Protein AF-A0A8T7CDL2-F1 (afdb_monomer_lite)

Secondary structure (DSSP, 8-state):
-HHHHHHHHHHHHHHTTTTS------------PPPPPS----TTTHHHHHHHHHHHHHHT--HHHHHHHHT----TTTTTT-TTS--S-SGGGGGGG---SS---SS-EEEEEE-SEEEEEEEEE-SSSSSS--TT-EEEEEEEEEEETTTTEEEEEEEEEEEEEEEEETTTTEEEEEEEEEEEEEEEEEE-TT--EEEEEEEEEEEEEESSSSEEEEEEEEEEEEEEETTEEEEEEEEEEEEEEETTTTEEEEEEEEEEEETTTSSEEEEEEEEEEEEESSS--SEEEEEEE-SS-EEEEEE-SSSEEEEEEESSSSS--SEEEEEESGGGT--

pLDDT: mean 73.2, std 21.91, range [24.75, 97.94]

Sequence (335 aa):
MSNILIKLMLALAVVTLSACGSDGNDFTVAPTPQPPAQGAITTDNAQDLTQDVLEGVTSLFDATEMINVIGLPLPGAFAAASDFAVAGDTPFARLYGFKPAVPRVGGPIVDTGDCDAGTYTSTWMDMDLNFQITTGDTFDLVFDGCFWSDPGITLVGDAAITGIEITGDVLGEIPPWTLAFTIDCEALSGTDVDQFEATMSGGFSLAAETQNGLIIELSLTGDSVSWIRSGDTDTLIDFVVDEIFDFNTMTATLDAVGSLDSTVAGETVTFETMESFVIIGEGEPSAGQLLITAADSSVLVSVIDNISLELSVDTDNDGVRESTFNITWEDLDLD

Structure (mmCIF, N/CA/C/O backbone):
data_AF-A0A8T7CDL2-F1
#
_entry.id   AF-A0A8T7CDL2-F1
#
loop_
_atom_site.group_PDB
_atom_site.id
_atom_site.type_symbol
_atom_site.label_atom_id
_atom_site.label_alt_id
_atom_site.label_comp_id
_atom_site.label_asym_id
_atom_site.label_entity_id
_atom_site.label_seq_id
_atom_site.pdbx_PDB_ins_code
_atom_site.Cartn_x
_atom_site.Cartn_y
_atom_site.Cartn_z
_atom_site.occupancy
_atom_site.B_iso_or_equiv
_atom_site.auth_seq_id
_atom_site.auth_comp_id
_atom_site.auth_asym_id
_atom_site.auth_atom_id
_atom_site.pdbx_PDB_model_num
ATOM 1 N N . MET A 1 1 ? 11.027 4.868 -22.342 1.00 36.97 1 MET A N 1
ATOM 2 C CA . MET A 1 1 ? 11.032 3.520 -21.735 1.00 36.97 1 MET A CA 1
ATOM 3 C C . MET A 1 1 ? 11.472 3.535 -20.271 1.00 36.97 1 MET A C 1
ATOM 5 O O . MET A 1 1 ? 10.751 2.962 -19.485 1.00 36.97 1 MET A O 1
ATOM 9 N N . SER A 1 2 ? 12.500 4.284 -19.843 1.00 37.09 2 SER A N 1
ATOM 10 C CA . SER A 1 2 ? 12.830 4.426 -18.399 1.00 37.09 2 SER A CA 1
ATOM 11 C C . SER A 1 2 ? 11.987 5.430 -17.596 1.00 37.09 2 SER A C 1
ATOM 13 O O . SER A 1 2 ? 12.136 5.529 -16.385 1.00 37.09 2 SER A O 1
ATOM 15 N N . ASN A 1 3 ? 11.111 6.195 -18.253 1.00 34.75 3 ASN A N 1
ATOM 16 C CA . ASN A 1 3 ? 10.263 7.175 -17.570 1.00 34.75 3 ASN A CA 1
ATOM 17 C C . ASN A 1 3 ? 9.196 6.476 -16.700 1.00 34.75 3 ASN A C 1
ATOM 19 O O . ASN A 1 3 ? 8.828 7.000 -15.668 1.00 34.75 3 ASN A O 1
ATOM 23 N N . ILE A 1 4 ? 8.765 5.265 -17.072 1.00 37.97 4 ILE A N 1
ATOM 24 C CA . ILE A 1 4 ? 7.783 4.483 -16.304 1.00 37.97 4 ILE A CA 1
ATOM 25 C C . ILE A 1 4 ? 8.422 3.868 -15.066 1.00 37.97 4 ILE A C 1
ATOM 27 O O . ILE A 1 4 ? 7.814 3.909 -14.017 1.00 37.97 4 ILE A O 1
ATOM 31 N N . LEU A 1 5 ? 9.664 3.383 -15.148 1.00 39.41 5 LEU A N 1
ATOM 32 C CA . LEU A 1 5 ? 10.348 2.826 -13.980 1.00 39.41 5 LEU A CA 1
ATOM 33 C C . LEU A 1 5 ? 10.663 3.903 -12.934 1.00 39.41 5 LEU A C 1
ATOM 35 O O . LEU A 1 5 ? 10.485 3.687 -11.749 1.00 39.41 5 LEU A O 1
ATOM 39 N N . ILE A 1 6 ? 11.089 5.088 -13.379 1.00 39.69 6 ILE A N 1
ATOM 40 C CA . ILE A 1 6 ? 11.334 6.226 -12.483 1.00 39.69 6 ILE A CA 1
ATOM 41 C C . ILE A 1 6 ? 10.014 6.753 -11.912 1.00 39.69 6 ILE A C 1
ATOM 43 O O . ILE A 1 6 ? 9.977 7.075 -10.738 1.00 39.69 6 ILE A O 1
ATOM 47 N N . LYS A 1 7 ? 8.923 6.782 -12.691 1.00 42.72 7 LYS A N 1
ATOM 48 C CA . LYS A 1 7 ? 7.577 7.095 -12.180 1.00 42.72 7 LYS A CA 1
ATOM 49 C C . LYS A 1 7 ? 7.067 6.049 -11.195 1.00 42.72 7 LYS A C 1
ATOM 51 O O . LYS A 1 7 ? 6.535 6.430 -10.171 1.00 42.72 7 LYS A O 1
ATOM 56 N N . LEU A 1 8 ? 7.291 4.767 -11.471 1.00 43.59 8 LEU A N 1
ATOM 57 C CA . LEU A 1 8 ? 6.978 3.650 -10.581 1.00 43.59 8 LEU A CA 1
ATOM 58 C C . LEU A 1 8 ? 7.730 3.761 -9.268 1.00 43.59 8 LEU A C 1
ATOM 60 O O . LEU A 1 8 ? 7.165 3.456 -8.235 1.00 43.59 8 LEU A O 1
ATOM 64 N N . MET A 1 9 ? 8.957 4.272 -9.299 1.00 47.50 9 MET A N 1
ATOM 65 C CA . MET A 1 9 ? 9.777 4.456 -8.107 1.00 47.50 9 MET A CA 1
ATOM 66 C C . MET A 1 9 ? 9.531 5.769 -7.381 1.00 47.50 9 MET A C 1
ATOM 68 O O . MET A 1 9 ? 9.623 5.785 -6.166 1.00 47.50 9 MET A O 1
ATOM 72 N N . LEU A 1 10 ? 9.218 6.855 -8.090 1.00 45.50 10 LEU A N 1
ATOM 73 C CA . LEU A 1 10 ? 8.745 8.087 -7.463 1.00 45.50 10 LEU A CA 1
ATOM 74 C C . LEU A 1 10 ? 7.387 7.862 -6.829 1.00 45.50 10 LEU A C 1
ATOM 76 O O . LEU A 1 10 ? 7.171 8.364 -5.746 1.00 45.50 10 LEU A O 1
ATOM 80 N N . ALA A 1 11 ? 6.515 7.073 -7.440 1.00 46.53 11 ALA A N 1
ATOM 81 C CA . ALA A 1 11 ? 5.276 6.699 -6.800 1.00 46.53 11 ALA A CA 1
ATOM 82 C C . ALA A 1 11 ? 5.445 5.622 -5.754 1.00 46.53 11 ALA A C 1
ATOM 84 O O . ALA A 1 11 ? 4.709 5.662 -4.803 1.00 46.53 11 ALA A O 1
ATOM 85 N N . LEU A 1 12 ? 6.411 4.710 -5.852 1.00 47.25 12 LEU A N 1
ATOM 86 C CA . LEU A 1 12 ? 6.742 3.843 -4.723 1.00 47.25 12 LEU A CA 1
ATOM 87 C C . LEU A 1 12 ? 7.278 4.676 -3.551 1.00 47.25 12 LEU A C 1
ATOM 89 O O . LEU A 1 12 ? 6.914 4.433 -2.415 1.00 47.25 12 LEU A O 1
ATOM 93 N N . ALA A 1 13 ? 8.109 5.681 -3.838 1.00 44.72 13 ALA A N 1
ATOM 94 C CA . ALA A 1 13 ? 8.631 6.627 -2.862 1.00 44.72 13 ALA A CA 1
ATOM 95 C C . ALA A 1 13 ? 7.535 7.521 -2.274 1.00 44.72 13 ALA A C 1
ATOM 97 O O . ALA A 1 13 ? 7.539 7.766 -1.075 1.00 44.72 13 ALA A O 1
ATOM 98 N N . VAL A 1 14 ? 6.601 7.989 -3.104 1.00 45.12 14 VAL A N 1
ATOM 99 C CA . VAL A 1 14 ? 5.421 8.742 -2.677 1.00 45.12 14 VAL A CA 1
ATOM 100 C C . VAL A 1 14 ? 4.499 7.822 -1.906 1.00 45.12 14 VAL A C 1
ATOM 102 O O . VAL A 1 14 ? 4.229 8.161 -0.792 1.00 45.12 14 VAL A O 1
ATOM 105 N N . VAL A 1 15 ? 4.161 6.618 -2.351 1.00 43.00 15 VAL A N 1
ATOM 106 C CA . VAL A 1 15 ? 3.429 5.602 -1.570 1.00 43.00 15 VAL A CA 1
ATOM 107 C C . VAL A 1 15 ? 4.115 5.354 -0.216 1.00 43.00 15 VAL A C 1
ATOM 109 O O . VAL A 1 15 ? 3.447 5.307 0.800 1.00 43.00 15 VAL A O 1
ATOM 112 N N . THR A 1 16 ? 5.453 5.327 -0.129 1.00 42.75 16 THR A N 1
ATOM 113 C CA . THR A 1 16 ? 6.148 5.254 1.176 1.00 42.75 16 THR A CA 1
ATOM 114 C C . THR A 1 16 ? 6.147 6.554 2.001 1.00 42.75 16 THR A C 1
ATOM 116 O O . THR A 1 16 ? 6.515 6.504 3.170 1.00 42.75 16 THR A O 1
ATOM 119 N N . LEU A 1 17 ? 5.796 7.712 1.426 1.00 41.94 17 LEU A N 1
ATOM 120 C CA . LEU A 1 17 ? 5.881 9.055 2.041 1.00 41.94 17 LEU A CA 1
ATOM 121 C C . LEU A 1 17 ? 4.531 9.799 2.178 1.00 41.94 17 LEU A C 1
ATOM 123 O O . LEU A 1 17 ? 4.401 10.607 3.082 1.00 41.94 17 LEU A O 1
ATOM 127 N N . SER A 1 18 ? 3.542 9.519 1.330 1.00 37.50 18 SER A N 1
ATOM 128 C CA . SER A 1 18 ? 2.107 9.831 1.423 1.00 37.50 18 SER A CA 1
ATOM 129 C C . SER A 1 18 ? 1.370 8.808 2.285 1.00 37.50 18 SER A C 1
ATOM 131 O O . SER A 1 18 ? 0.177 8.903 2.498 1.00 37.50 18 SER A O 1
ATOM 133 N N . ALA A 1 19 ? 2.091 7.793 2.753 1.00 34.69 19 ALA A N 1
ATOM 134 C CA . ALA A 1 19 ? 1.779 7.051 3.961 1.00 34.69 19 ALA A CA 1
ATOM 135 C C . ALA A 1 19 ? 1.923 7.888 5.240 1.00 34.69 19 ALA A C 1
ATOM 137 O O . ALA A 1 19 ? 1.910 7.320 6.324 1.00 34.69 19 ALA A O 1
ATOM 138 N N . CYS A 1 20 ? 2.367 9.138 5.123 1.00 35.97 20 CYS A N 1
ATOM 139 C CA . CYS A 1 20 ? 3.226 9.731 6.131 1.00 35.97 20 CYS A CA 1
ATOM 140 C C . CYS A 1 20 ? 3.195 11.261 6.225 1.00 35.97 20 CYS A C 1
ATOM 142 O O . CYS A 1 20 ? 3.944 11.823 7.037 1.00 35.97 20 CYS A O 1
ATOM 144 N N . GLY A 1 21 ? 2.295 11.927 5.508 1.00 33.00 21 GLY A N 1
ATOM 145 C CA . GLY A 1 21 ? 1.956 13.317 5.762 1.00 33.00 21 GLY A CA 1
ATOM 146 C C . GLY A 1 21 ? 2.298 14.254 4.618 1.00 33.00 21 GLY A C 1
ATOM 147 O O . GLY A 1 21 ? 3.457 14.564 4.345 1.00 33.00 21 GLY A O 1
ATOM 148 N N . SER A 1 22 ? 1.247 14.829 4.047 1.00 31.08 22 SER A N 1
ATOM 149 C CA . SER A 1 22 ? 1.292 16.060 3.272 1.00 31.08 22 SER A CA 1
ATOM 150 C C . SER A 1 22 ? 0.343 17.080 3.910 1.00 31.08 22 SER A C 1
ATOM 152 O O . SER A 1 22 ? -0.776 17.219 3.437 1.00 31.08 22 SER A O 1
ATOM 154 N N . ASP A 1 23 ? 0.785 17.834 4.933 1.00 35.78 23 ASP A N 1
ATOM 155 C CA . ASP A 1 23 ? 0.450 19.268 5.035 1.00 35.78 23 ASP A CA 1
ATOM 156 C C . ASP A 1 23 ? 1.163 20.051 6.162 1.00 35.78 23 ASP A C 1
ATOM 158 O O . ASP A 1 23 ? 1.140 19.738 7.354 1.00 35.78 23 ASP A O 1
ATOM 162 N N . GLY A 1 24 ? 1.750 21.186 5.768 1.00 32.03 24 GLY A N 1
ATOM 163 C CA . GLY A 1 24 ? 2.495 22.124 6.611 1.00 32.03 24 GLY A CA 1
ATOM 164 C C . GLY A 1 24 ? 1.632 23.040 7.487 1.00 32.03 24 GLY A C 1
ATOM 165 O O . GLY A 1 24 ? 1.679 24.268 7.335 1.00 32.03 24 GLY A O 1
ATOM 166 N N . ASN A 1 25 ? 0.902 22.477 8.452 1.00 28.45 25 ASN A N 1
ATOM 167 C CA . ASN A 1 25 ? 0.221 23.242 9.501 1.00 28.45 25 ASN A CA 1
ATOM 168 C C . ASN A 1 25 ? 0.912 23.102 10.874 1.00 28.45 25 ASN A C 1
ATOM 170 O O . ASN A 1 25 ? 1.377 22.049 11.282 1.00 28.45 25 ASN A O 1
ATOM 174 N N . ASP A 1 26 ? 1.015 24.232 11.579 1.00 31.75 26 ASP A N 1
ATOM 175 C CA . ASP A 1 26 ? 1.710 24.446 12.858 1.00 31.75 26 ASP A CA 1
ATOM 176 C C . ASP A 1 26 ? 1.240 23.470 13.964 1.00 31.75 26 ASP A C 1
ATOM 178 O O . ASP A 1 26 ? 0.252 23.725 14.658 1.00 31.75 26 ASP A O 1
ATOM 182 N N . PHE A 1 27 ? 1.951 22.349 14.142 1.00 30.20 27 PHE A N 1
ATOM 183 C CA . PHE A 1 27 ? 1.673 21.368 15.192 1.00 30.20 27 PHE A CA 1
ATOM 184 C C . PHE A 1 27 ? 2.072 21.900 16.574 1.00 30.20 27 PHE A C 1
ATOM 186 O O . PHE A 1 27 ? 3.241 21.912 16.976 1.00 30.20 27 PHE A O 1
ATOM 193 N N . THR A 1 28 ? 1.077 22.244 17.391 1.00 24.75 28 THR A N 1
ATOM 194 C CA . THR A 1 28 ? 1.247 22.121 18.839 1.00 24.75 28 THR A CA 1
ATOM 195 C C . THR A 1 28 ? 1.219 20.641 19.188 1.00 24.75 28 THR A C 1
ATOM 197 O O . THR A 1 28 ? 0.143 20.056 19.237 1.00 24.75 28 THR A O 1
ATOM 200 N N . VAL A 1 29 ? 2.392 20.062 19.455 1.00 29.44 29 VAL A N 1
ATOM 201 C CA . VAL A 1 29 ? 2.546 18.717 20.026 1.00 29.44 29 VAL A CA 1
ATOM 202 C C . VAL A 1 29 ? 1.665 18.614 21.274 1.00 29.44 29 VAL A C 1
ATOM 204 O O . VAL A 1 29 ? 2.008 19.130 22.346 1.00 29.44 29 VAL A O 1
ATOM 207 N N . ALA A 1 30 ? 0.501 17.979 21.133 1.00 29.55 30 ALA A N 1
ATOM 208 C CA . ALA A 1 30 ? -0.202 17.433 22.277 1.00 29.55 30 ALA A CA 1
ATOM 209 C C . ALA A 1 30 ? 0.730 16.383 22.903 1.00 29.55 30 ALA A C 1
ATOM 211 O O . ALA A 1 30 ? 1.448 15.695 22.178 1.00 29.55 30 ALA A O 1
ATOM 212 N N . PRO A 1 31 ? 0.819 16.293 24.240 1.00 29.89 31 PRO A N 1
ATOM 213 C CA . PRO A 1 31 ? 1.668 15.293 24.866 1.00 29.89 31 PRO A CA 1
ATOM 214 C C . PRO A 1 31 ? 1.244 13.912 24.364 1.00 29.89 31 PRO A C 1
ATOM 216 O O . PRO A 1 31 ? 0.095 13.530 24.575 1.00 29.89 31 PRO A O 1
ATOM 219 N N . THR A 1 32 ? 2.179 13.204 23.725 1.00 33.34 32 THR A N 1
ATOM 220 C CA . THR A 1 32 ? 2.052 11.802 23.313 1.00 33.34 32 THR A CA 1
ATOM 221 C C . THR A 1 32 ? 1.360 11.012 24.423 1.00 33.34 32 THR A C 1
ATOM 223 O O . THR A 1 32 ? 1.908 10.954 25.540 1.00 33.34 32 THR A O 1
ATOM 226 N N . PRO A 1 33 ? 0.167 10.442 24.170 1.00 38.28 33 PRO A N 1
ATOM 227 C CA . PRO A 1 33 ? -0.389 9.416 25.029 1.00 38.28 33 PRO A CA 1
ATOM 228 C C . PRO A 1 33 ? 0.685 8.349 25.237 1.00 38.28 33 PRO A C 1
ATOM 230 O O . PRO A 1 33 ? 1.408 7.966 24.323 1.00 38.28 33 PRO A O 1
ATOM 233 N N . GLN A 1 34 ? 0.882 7.944 26.486 1.00 38.94 34 GLN A N 1
ATOM 234 C CA . GLN A 1 34 ? 1.792 6.849 26.792 1.00 38.94 34 GLN A CA 1
ATOM 235 C C . GLN A 1 34 ? 1.229 5.591 26.107 1.00 38.94 34 GLN A C 1
ATOM 237 O O . GLN A 1 34 ? 0.034 5.358 26.310 1.00 38.94 34 GLN A O 1
ATOM 242 N N . PRO A 1 35 ? 2.029 4.784 25.375 1.00 42.88 35 PRO A N 1
ATOM 243 C CA . PRO A 1 35 ? 1.526 3.569 24.745 1.00 42.88 35 PRO A CA 1
ATOM 244 C C . PRO A 1 35 ? 0.769 2.753 25.795 1.00 42.88 35 PRO A C 1
ATOM 246 O O . PRO A 1 35 ? 1.302 2.575 26.911 1.00 42.88 35 PRO A O 1
ATOM 249 N N . PRO A 1 36 ? -0.472 2.312 25.519 1.00 43.31 36 PRO A N 1
ATOM 250 C CA . PRO A 1 36 ? -1.143 1.381 26.400 1.00 43.31 36 PRO A CA 1
ATOM 251 C C . PRO A 1 36 ? -0.203 0.195 26.626 1.00 43.31 36 PRO A C 1
ATOM 253 O O . PRO A 1 36 ? 0.540 -0.231 25.744 1.00 43.31 36 PRO A O 1
ATOM 256 N N . ALA A 1 37 ? -0.166 -0.318 27.852 1.00 43.22 37 ALA A N 1
ATOM 257 C CA . ALA A 1 37 ? 0.517 -1.580 28.081 1.00 43.22 37 ALA A CA 1
ATOM 258 C C . ALA A 1 37 ? -0.102 -2.633 27.151 1.00 43.22 37 ALA A C 1
ATOM 260 O O . ALA A 1 37 ? -1.327 -2.704 27.144 1.00 43.22 37 ALA A O 1
ATOM 261 N N . GLN A 1 38 ? 0.733 -3.423 26.452 1.00 52.84 38 GLN A N 1
ATOM 262 C CA . GLN A 1 38 ? 0.383 -4.673 25.749 1.00 52.84 38 GLN A CA 1
ATOM 263 C C . GLN A 1 38 ? -0.974 -5.204 26.216 1.00 52.84 38 GLN A C 1
ATOM 265 O O . GLN A 1 38 ? -1.078 -5.717 27.341 1.00 52.84 38 GLN A O 1
ATOM 270 N N . GLY A 1 39 ? -2.023 -4.994 25.431 1.00 66.31 39 GLY A N 1
ATOM 271 C CA . GLY A 1 39 ? -3.354 -5.141 25.984 1.00 66.31 39 GLY A CA 1
ATOM 272 C C . GLY A 1 39 ? -4.441 -4.786 24.999 1.00 66.31 39 GLY A C 1
ATOM 273 O O . GLY A 1 39 ? -4.337 -3.784 24.307 1.00 66.31 39 GLY A O 1
ATOM 274 N N . ALA A 1 40 ? -5.466 -5.633 25.046 1.00 83.50 40 ALA A N 1
ATOM 275 C CA . ALA A 1 40 ? -6.733 -5.572 24.342 1.00 83.50 40 ALA A CA 1
ATOM 276 C C . ALA A 1 40 ? -7.158 -4.182 23.848 1.00 83.50 40 ALA A C 1
ATOM 278 O O . ALA A 1 40 ? -7.026 -3.171 24.538 1.00 83.50 40 ALA A O 1
ATOM 279 N N . ILE A 1 41 ? -7.820 -4.183 22.701 1.00 88.62 41 ILE A N 1
ATOM 280 C CA . ILE A 1 41 ? -8.566 -3.061 22.155 1.00 88.62 41 ILE A CA 1
ATOM 281 C C . ILE A 1 41 ? -9.598 -2.599 23.189 1.00 88.62 41 ILE A C 1
ATOM 283 O O . ILE A 1 41 ? -10.429 -3.358 23.691 1.00 88.62 41 ILE A O 1
ATOM 287 N N . THR A 1 42 ? -9.529 -1.317 23.512 1.00 89.50 42 THR A N 1
ATOM 288 C CA . THR A 1 42 ? -10.394 -0.600 24.442 1.00 89.50 42 THR A CA 1
ATOM 289 C C . THR A 1 42 ? -10.981 0.624 23.752 1.00 89.50 42 THR A C 1
ATOM 291 O O . THR A 1 42 ? -10.508 1.068 22.713 1.00 89.50 42 THR A O 1
ATOM 294 N N . THR A 1 43 ? -11.979 1.247 24.370 1.00 88.06 43 THR A N 1
ATOM 295 C CA . THR A 1 43 ? -12.499 2.539 23.898 1.00 88.06 43 THR A CA 1
ATOM 296 C C . THR A 1 43 ? -11.420 3.631 23.834 1.00 88.06 43 THR A C 1
ATOM 298 O O . THR A 1 43 ? -11.546 4.539 23.025 1.00 88.06 43 THR A O 1
ATOM 301 N N . ASP A 1 44 ? -10.378 3.554 24.672 1.00 87.38 44 ASP A N 1
ATOM 302 C CA . ASP A 1 44 ? -9.365 4.610 24.788 1.00 87.38 44 ASP A CA 1
ATOM 303 C C . ASP A 1 44 ? -8.296 4.541 23.681 1.00 87.38 44 ASP A C 1
ATOM 305 O O . ASP A 1 44 ? -7.700 5.568 23.385 1.00 87.38 44 ASP A O 1
ATOM 309 N N . ASN A 1 45 ? -8.052 3.367 23.080 1.00 87.31 45 ASN A N 1
ATOM 310 C CA . ASN A 1 45 ? -7.056 3.167 22.010 1.00 87.31 45 ASN A CA 1
ATOM 311 C C . ASN A 1 45 ? -7.664 2.728 20.666 1.00 87.31 45 ASN A C 1
ATOM 313 O O . ASN A 1 45 ? -6.932 2.584 19.694 1.00 87.31 45 ASN A O 1
ATOM 317 N N . ALA A 1 46 ? -8.979 2.495 20.588 1.00 90.19 46 ALA A N 1
ATOM 318 C CA . ALA A 1 46 ? -9.616 2.017 19.361 1.00 90.19 46 ALA A CA 1
ATOM 319 C C . ALA A 1 46 ? -9.479 2.990 18.180 1.00 90.19 46 ALA A C 1
ATOM 321 O O . ALA A 1 46 ? -9.423 2.526 17.045 1.00 90.19 46 ALA A O 1
ATOM 322 N N . GLN A 1 47 ? -9.441 4.304 18.430 1.00 90.81 47 GLN A N 1
ATOM 323 C CA . GLN A 1 47 ? -9.239 5.299 17.374 1.00 90.81 47 GLN A CA 1
ATOM 324 C C . GLN A 1 47 ? -7.816 5.222 16.816 1.00 90.81 47 GLN A C 1
ATOM 326 O O . GLN A 1 47 ? -7.677 4.949 15.631 1.00 90.81 47 GLN A O 1
ATOM 331 N N . ASP A 1 48 ? -6.799 5.363 17.670 1.00 86.75 48 ASP A N 1
ATOM 332 C CA . ASP A 1 48 ? -5.383 5.293 17.282 1.00 86.75 48 ASP A CA 1
ATOM 333 C C . ASP A 1 48 ? -5.071 3.981 16.536 1.00 86.75 48 ASP A C 1
ATOM 335 O O . ASP A 1 48 ? -4.521 3.994 15.445 1.00 86.75 48 ASP A O 1
ATOM 339 N N . LEU A 1 49 ? -5.551 2.840 17.044 1.00 88.19 49 LEU A N 1
ATOM 340 C CA . LEU A 1 49 ? -5.377 1.552 16.365 1.00 88.19 49 LEU A CA 1
ATOM 341 C C . LEU A 1 49 ? -6.072 1.495 14.995 1.00 88.19 49 LEU A C 1
ATOM 343 O O . LEU A 1 49 ? -5.586 0.848 14.070 1.00 88.19 49 LEU A O 1
ATOM 347 N N . THR A 1 50 ? -7.250 2.110 14.878 1.00 90.62 50 THR A N 1
ATOM 348 C CA . THR A 1 50 ? -7.970 2.167 13.600 1.00 90.62 50 THR A CA 1
ATOM 349 C C . THR A 1 50 ? -7.209 3.024 12.595 1.00 90.62 50 THR A C 1
ATOM 351 O O . THR A 1 50 ? -7.146 2.642 11.429 1.00 90.62 50 THR A O 1
ATOM 354 N N . GLN A 1 51 ? -6.623 4.136 13.048 1.00 86.69 51 GLN A N 1
ATOM 355 C CA . GLN A 1 51 ? -5.729 4.966 12.248 1.00 86.69 51 GLN A CA 1
ATOM 356 C C . GLN A 1 51 ? -4.536 4.142 11.758 1.00 86.69 51 GLN A C 1
ATOM 358 O O . GLN A 1 51 ? -4.386 4.015 10.551 1.00 86.69 51 GLN A O 1
ATOM 363 N N . ASP A 1 52 ? -3.787 3.483 12.647 1.00 83.88 52 ASP A N 1
ATOM 364 C CA . ASP A 1 52 ? -2.591 2.714 12.263 1.00 83.88 52 ASP A CA 1
ATOM 365 C C . ASP A 1 52 ? -2.904 1.622 11.221 1.00 83.88 52 ASP A C 1
ATOM 367 O O . ASP A 1 52 ? -2.157 1.406 10.264 1.00 83.88 52 ASP A O 1
ATOM 371 N N . VAL A 1 53 ? -4.031 0.914 11.385 1.00 88.12 53 VAL A N 1
ATOM 372 C CA . VAL A 1 53 ? -4.457 -0.129 10.437 1.00 88.12 53 VAL A CA 1
ATOM 373 C C . VAL A 1 53 ? -4.879 0.461 9.099 1.00 88.12 53 VAL A C 1
ATOM 375 O O . VAL A 1 53 ? -4.489 -0.076 8.063 1.00 88.12 53 VAL A O 1
ATOM 378 N N . LEU A 1 54 ? -5.684 1.524 9.097 1.00 84.94 54 LEU A N 1
ATOM 379 C CA . LEU A 1 54 ? -6.124 2.145 7.850 1.00 84.94 54 LEU A CA 1
ATOM 380 C C . LEU A 1 54 ? -4.955 2.806 7.126 1.00 84.94 54 LEU A C 1
ATOM 382 O O . LEU A 1 54 ? -4.810 2.550 5.938 1.00 84.94 54 LEU A O 1
ATOM 386 N N . GLU A 1 55 ? -4.088 3.530 7.836 1.00 78.44 55 GLU A N 1
ATOM 387 C CA . GLU A 1 55 ? -2.845 4.097 7.307 1.00 78.44 55 GLU A CA 1
ATOM 388 C C . GLU A 1 55 ? -1.992 2.986 6.708 1.00 78.44 55 GLU A C 1
ATOM 390 O O . GLU A 1 55 ? -1.603 3.087 5.556 1.00 78.44 55 GLU A O 1
ATOM 395 N N . GLY A 1 56 ? -1.783 1.862 7.397 1.00 74.00 56 GLY A N 1
ATOM 396 C CA . GLY A 1 56 ? -1.044 0.731 6.833 1.00 74.00 56 GLY A CA 1
ATOM 397 C C . GLY A 1 56 ? -1.649 0.167 5.542 1.00 74.00 56 GLY A C 1
ATOM 398 O O . GLY A 1 56 ? -0.923 -0.161 4.604 1.00 74.00 56 GLY A O 1
ATOM 399 N N . VAL A 1 57 ? -2.977 0.072 5.465 1.00 75.44 57 VAL A N 1
ATOM 400 C CA . VAL A 1 57 ? -3.681 -0.442 4.279 1.00 75.44 57 VAL A CA 1
ATOM 401 C C . VAL A 1 57 ? -3.646 0.547 3.112 1.00 75.44 57 VAL A C 1
ATOM 403 O O . VAL A 1 57 ? -3.432 0.119 1.979 1.00 75.44 57 VAL A O 1
ATOM 406 N N . THR A 1 58 ? -3.860 1.840 3.362 1.00 71.62 58 THR A N 1
ATOM 407 C CA . THR A 1 58 ? -3.963 2.872 2.315 1.00 71.62 58 THR A CA 1
ATOM 408 C C . THR A 1 58 ? -2.606 3.439 1.913 1.00 71.62 58 THR A C 1
ATOM 410 O O . THR A 1 58 ? -2.406 3.761 0.747 1.00 71.62 58 THR A O 1
ATOM 413 N N . SER A 1 59 ? -1.642 3.496 2.833 1.00 63.16 59 SER A N 1
ATOM 414 C CA . SER A 1 59 ? -0.272 3.961 2.576 1.00 63.16 59 SER A CA 1
ATOM 415 C C . SER A 1 59 ? 0.394 3.212 1.440 1.00 63.16 59 SER A C 1
ATOM 417 O O . SER A 1 59 ? 0.996 3.823 0.569 1.00 63.16 59 SER A O 1
ATOM 419 N N . LEU A 1 60 ? 0.276 1.883 1.427 1.00 58.28 60 LEU A N 1
ATOM 420 C CA . LEU A 1 60 ? 0.867 1.045 0.388 1.00 58.28 60 LEU A CA 1
ATOM 421 C C . LEU A 1 60 ? 0.056 1.053 -0.914 1.00 58.28 60 LEU A C 1
ATOM 423 O O . LEU A 1 60 ? 0.469 0.428 -1.896 1.00 58.28 60 LEU A O 1
ATOM 427 N N . PHE A 1 61 ? -1.105 1.709 -0.921 1.00 60.69 61 PHE A N 1
ATOM 428 C CA . PHE A 1 61 ? -2.143 1.440 -1.892 1.00 60.69 61 PHE A CA 1
ATOM 429 C C . PHE A 1 61 ? -3.015 2.672 -2.180 1.00 60.69 61 PHE A C 1
ATOM 431 O O . PHE A 1 61 ? -4.124 2.818 -1.673 1.00 60.69 61 PHE A O 1
ATOM 438 N N . ASP A 1 62 ? -2.526 3.529 -3.078 1.00 55.97 62 ASP A N 1
ATOM 439 C CA . ASP A 1 62 ? -3.352 4.512 -3.782 1.00 55.97 62 ASP A CA 1
ATOM 440 C C . ASP A 1 62 ? -3.412 4.137 -5.266 1.00 55.97 62 ASP A C 1
ATOM 442 O O . ASP A 1 62 ? -2.490 4.414 -6.044 1.00 55.97 62 ASP A O 1
ATOM 446 N N . ALA A 1 63 ? -4.502 3.490 -5.686 1.00 44.81 63 ALA A N 1
ATOM 447 C CA . ALA A 1 63 ? -4.688 3.113 -7.080 1.00 44.81 63 ALA A CA 1
ATOM 448 C C . ALA A 1 63 ? -4.623 4.292 -8.040 1.00 44.81 63 ALA A C 1
ATOM 450 O O . ALA A 1 63 ? -4.218 4.096 -9.182 1.00 44.81 63 ALA A O 1
ATOM 451 N N . THR A 1 64 ? -5.015 5.502 -7.640 1.00 46.97 64 THR A N 1
ATOM 452 C CA . THR A 1 64 ? -4.986 6.651 -8.551 1.00 46.97 64 THR A CA 1
ATOM 453 C C . THR A 1 64 ? -3.549 7.052 -8.870 1.00 46.97 64 THR A C 1
ATOM 455 O O . THR A 1 64 ? -3.210 7.235 -10.046 1.00 46.97 64 THR A O 1
ATOM 458 N N . GLU A 1 65 ? -2.669 7.038 -7.870 1.00 54.34 65 GLU A N 1
ATOM 459 C CA . GLU A 1 65 ? -1.225 7.182 -8.050 1.00 54.34 65 GLU A CA 1
ATOM 460 C C . GLU A 1 65 ? -0.644 5.989 -8.826 1.00 54.34 65 GLU A C 1
ATOM 462 O O . GLU A 1 65 ? 0.039 6.178 -9.836 1.00 54.34 65 GLU A O 1
ATOM 467 N N . MET A 1 66 ? -1.000 4.747 -8.481 1.00 48.84 66 MET A N 1
ATOM 468 C CA . MET A 1 66 ? -0.510 3.551 -9.189 1.00 48.84 66 MET A CA 1
ATOM 469 C C . MET A 1 66 ? -0.961 3.477 -10.662 1.00 48.84 66 MET A C 1
ATOM 471 O O . MET A 1 66 ? -0.215 3.020 -11.533 1.00 48.84 66 MET A O 1
ATOM 475 N N . ILE A 1 67 ? -2.156 3.966 -10.988 1.00 48.56 67 ILE A N 1
ATOM 476 C CA . ILE A 1 67 ? -2.696 4.050 -12.353 1.00 48.56 67 ILE A CA 1
ATOM 477 C C . ILE A 1 67 ? -1.971 5.150 -13.142 1.00 48.56 67 ILE A C 1
ATOM 479 O O . ILE A 1 67 ? -1.530 4.908 -14.274 1.00 48.56 67 ILE A O 1
ATOM 483 N N . ASN A 1 68 ? -1.756 6.325 -12.539 1.00 48.47 68 ASN A N 1
ATOM 484 C CA . ASN A 1 68 ? -0.965 7.416 -13.128 1.00 48.47 68 ASN A CA 1
ATOM 485 C C . ASN A 1 68 ? 0.480 6.994 -13.440 1.00 48.47 68 ASN A C 1
ATOM 487 O O . ASN A 1 68 ? 1.085 7.413 -14.435 1.00 48.47 68 ASN A O 1
ATOM 491 N N . VAL A 1 69 ? 1.030 6.123 -12.606 1.00 44.75 69 VAL A N 1
ATOM 492 C CA . VAL A 1 69 ? 2.376 5.555 -12.705 1.00 44.75 69 VAL A CA 1
ATOM 493 C C . VAL A 1 69 ? 2.546 4.591 -13.860 1.00 44.75 69 VAL A C 1
ATOM 495 O O . VAL A 1 69 ? 3.553 4.651 -14.574 1.00 44.75 69 VAL A O 1
ATOM 498 N N . ILE A 1 70 ? 1.536 3.751 -14.089 1.00 43.09 70 ILE A N 1
ATOM 499 C CA . ILE A 1 70 ? 1.450 2.886 -15.273 1.00 43.09 70 ILE A CA 1
ATOM 500 C C . ILE A 1 70 ? 1.302 3.743 -16.549 1.00 43.09 70 ILE A C 1
ATOM 502 O O . ILE A 1 70 ? 1.563 3.271 -17.656 1.00 43.09 70 ILE A O 1
ATOM 506 N N . GLY A 1 71 ? 1.016 5.041 -16.395 1.00 35.84 71 GLY A N 1
ATOM 507 C CA . GLY A 1 71 ? 0.959 6.034 -17.462 1.00 35.84 71 GLY A CA 1
ATOM 508 C C . GLY A 1 71 ? -0.453 6.326 -17.947 1.00 35.84 71 GLY A C 1
ATOM 509 O O . GLY A 1 71 ? -0.596 7.164 -18.835 1.00 35.84 71 GLY A O 1
ATOM 510 N N . LEU A 1 72 ? -1.463 5.695 -17.340 1.00 38.75 72 LEU A N 1
ATOM 511 C CA . LEU A 1 72 ? -2.859 5.798 -17.741 1.00 38.75 72 LEU A CA 1
ATOM 512 C C . LEU A 1 72 ? -3.374 7.215 -17.444 1.00 38.75 72 LEU A C 1
ATOM 514 O O . LEU A 1 72 ? -3.347 7.650 -16.293 1.00 38.75 72 LEU A O 1
ATOM 518 N N . PRO A 1 73 ? -3.856 7.968 -18.447 1.00 35.78 73 PRO A N 1
ATOM 519 C CA . PRO A 1 73 ? -4.414 9.286 -18.218 1.00 35.78 73 PRO A CA 1
ATOM 520 C C . PRO A 1 73 ? -5.739 9.154 -17.466 1.00 35.78 73 PRO A C 1
ATOM 522 O O . PRO A 1 73 ? -6.748 8.724 -18.032 1.00 35.78 73 PRO A O 1
ATOM 525 N N . LEU A 1 74 ? -5.758 9.582 -16.205 1.00 38.78 74 LEU A N 1
ATOM 526 C CA . LEU A 1 74 ? -6.998 9.727 -15.454 1.00 38.78 74 LEU A CA 1
ATOM 527 C C . LEU A 1 74 ? -7.902 10.786 -16.127 1.00 38.78 74 LEU A C 1
ATOM 529 O O . LEU A 1 74 ? -7.430 11.860 -16.524 1.00 38.78 74 LEU A O 1
ATOM 533 N N . PRO A 1 75 ? -9.217 10.539 -16.287 1.00 32.53 75 PRO A N 1
ATOM 534 C CA . PRO A 1 75 ? -10.151 11.577 -16.700 1.00 32.53 75 PRO A CA 1
ATOM 535 C C . PRO A 1 75 ? -10.121 12.717 -15.677 1.00 32.53 75 PRO A C 1
ATOM 537 O O . PRO A 1 75 ? -10.245 12.468 -14.482 1.00 32.53 75 PRO A O 1
ATOM 540 N N . GLY A 1 76 ? -9.987 13.957 -16.162 1.00 33.41 76 GLY A N 1
ATOM 541 C CA . GLY A 1 76 ? -9.607 15.168 -15.415 1.00 33.41 76 GLY A CA 1
ATOM 542 C C . GLY A 1 76 ? -10.462 15.652 -14.231 1.00 33.41 76 GLY A C 1
ATOM 543 O O . GLY A 1 76 ? -10.412 16.842 -13.941 1.00 33.41 76 GLY A O 1
ATOM 544 N N . ALA A 1 77 ? -11.245 14.789 -13.582 1.00 27.16 77 ALA A N 1
ATOM 545 C CA . ALA A 1 77 ? -11.609 14.963 -12.180 1.00 27.16 77 ALA A CA 1
ATOM 546 C C . ALA A 1 77 ? -10.458 14.487 -11.275 1.00 27.16 77 ALA A C 1
ATOM 548 O O . ALA A 1 77 ? -9.994 15.306 -10.512 1.00 27.16 77 ALA A O 1
ATOM 549 N N . PHE A 1 78 ? -9.909 13.278 -11.490 1.00 31.02 78 PHE A N 1
ATOM 550 C CA . PHE A 1 78 ? -8.825 12.673 -10.684 1.00 31.02 78 PHE A CA 1
ATOM 551 C C . PHE A 1 78 ? -7.407 13.207 -10.962 1.00 31.02 78 PHE A C 1
ATOM 553 O O . PHE A 1 78 ? -6.454 12.889 -10.264 1.00 31.02 78 PHE A O 1
ATOM 560 N N . ALA A 1 79 ? -7.243 14.017 -12.012 1.00 28.81 79 ALA A N 1
ATOM 561 C CA . ALA A 1 79 ? -5.961 14.660 -12.308 1.00 28.81 79 ALA A CA 1
ATOM 562 C C . ALA A 1 79 ? -5.650 15.835 -11.357 1.00 28.81 79 ALA A C 1
ATOM 564 O O . ALA A 1 79 ? -4.606 16.462 -11.512 1.00 28.81 79 ALA A O 1
ATOM 565 N N . ALA A 1 80 ? -6.587 16.192 -10.468 1.00 24.81 80 ALA A N 1
ATOM 566 C CA . ALA A 1 80 ? -6.447 17.284 -9.512 1.00 24.81 80 ALA A CA 1
ATOM 567 C C . ALA A 1 80 ? -5.910 16.810 -8.151 1.00 24.81 80 ALA A C 1
ATOM 569 O O . ALA A 1 80 ? -5.227 17.598 -7.505 1.00 24.81 80 ALA A O 1
ATOM 570 N N . ALA A 1 81 ? -6.167 15.556 -7.753 1.00 26.95 81 ALA A N 1
ATOM 571 C CA . ALA A 1 81 ? -5.509 14.920 -6.608 1.00 26.95 81 ALA A CA 1
ATOM 572 C C . ALA A 1 81 ? -4.036 14.566 -6.891 1.00 26.95 81 ALA A C 1
ATOM 574 O O . ALA A 1 81 ? -3.186 14.714 -6.023 1.00 26.95 81 ALA A O 1
ATOM 575 N N . SER A 1 82 ? -3.703 14.200 -8.133 1.00 32.31 82 SER A N 1
ATOM 576 C CA . SER A 1 82 ? -2.323 13.906 -8.527 1.00 32.31 82 SER A CA 1
ATOM 577 C C . SER A 1 82 ? -1.597 15.164 -9.027 1.00 32.31 82 SER A C 1
ATOM 579 O O . SER A 1 82 ? -1.442 15.371 -10.240 1.00 32.31 82 SER A O 1
ATOM 581 N N . ASP A 1 83 ? -1.097 16.008 -8.122 1.00 26.97 83 ASP A N 1
ATOM 582 C CA . ASP A 1 83 ? -0.208 17.132 -8.490 1.00 26.97 83 ASP A CA 1
ATOM 583 C C . ASP A 1 83 ? 1.126 16.637 -9.123 1.00 26.97 83 ASP A C 1
ATOM 585 O O . ASP A 1 83 ? 1.918 17.408 -9.664 1.00 26.97 83 ASP A O 1
ATOM 589 N N . PHE A 1 84 ? 1.328 15.314 -9.184 1.00 33.66 84 PHE A N 1
ATOM 590 C CA . PHE A 1 84 ? 2.417 14.602 -9.860 1.00 33.66 84 PHE A CA 1
ATOM 591 C C . PHE A 1 84 ? 2.294 14.481 -11.387 1.00 33.66 84 PHE A C 1
ATOM 593 O O . PHE A 1 84 ? 3.121 13.824 -12.037 1.00 33.66 84 PHE A O 1
ATOM 600 N N . ALA A 1 85 ? 1.306 15.136 -12.007 1.00 28.47 85 ALA A N 1
ATOM 601 C CA . ALA A 1 85 ? 1.197 15.260 -13.459 1.00 28.47 85 ALA A CA 1
ATOM 602 C C . ALA A 1 85 ? 2.378 16.070 -14.040 1.00 28.47 85 ALA A C 1
ATOM 604 O O . ALA A 1 85 ? 2.276 17.259 -14.331 1.00 28.47 85 ALA A O 1
ATOM 605 N N . VAL A 1 86 ? 3.509 15.380 -14.228 1.00 31.77 86 VAL A N 1
ATOM 606 C CA . VAL A 1 86 ? 4.805 15.839 -14.745 1.00 31.77 86 VAL A CA 1
ATOM 607 C C . VAL A 1 86 ? 4.676 17.046 -15.676 1.00 31.77 86 VAL A C 1
ATOM 609 O O . VAL A 1 86 ? 4.345 16.922 -16.863 1.00 31.77 86 VAL A O 1
ATOM 612 N N . ALA A 1 87 ? 5.040 18.216 -15.147 1.00 25.72 87 ALA A N 1
ATOM 613 C CA . ALA A 1 87 ? 5.417 19.369 -15.946 1.00 25.72 87 ALA A CA 1
ATOM 614 C C . ALA A 1 87 ? 6.515 18.937 -16.935 1.00 25.72 87 ALA A C 1
ATOM 616 O O . ALA A 1 87 ? 7.594 18.470 -16.567 1.00 25.72 87 ALA A O 1
ATOM 617 N N . GLY A 1 88 ? 6.194 19.026 -18.225 1.00 25.28 88 GLY A N 1
ATOM 618 C CA . GLY A 1 88 ? 6.898 18.359 -19.318 1.00 25.28 88 GLY A CA 1
ATOM 619 C C . GLY A 1 88 ? 8.265 18.920 -19.715 1.00 25.28 88 GLY A C 1
ATOM 620 O O . GLY A 1 88 ? 8.477 19.139 -20.904 1.00 25.28 88 GLY A O 1
ATOM 621 N N . ASP A 1 89 ? 9.195 19.123 -18.780 1.00 28.86 89 ASP A N 1
ATOM 622 C CA . ASP A 1 89 ? 10.564 19.558 -19.114 1.00 28.86 89 ASP A CA 1
ATOM 623 C C . ASP A 1 89 ? 11.632 19.134 -18.082 1.00 28.86 89 ASP A C 1
ATOM 625 O O . ASP A 1 89 ? 12.586 19.854 -17.786 1.00 28.86 89 ASP A O 1
ATOM 629 N N . THR A 1 90 ? 11.502 17.931 -17.528 1.00 32.44 90 THR A N 1
ATOM 630 C CA . THR A 1 90 ? 12.496 17.368 -16.606 1.00 32.44 90 THR A CA 1
ATOM 631 C C . THR A 1 90 ? 13.673 16.705 -17.351 1.00 32.44 90 THR A C 1
ATOM 633 O O . THR A 1 90 ? 13.526 16.230 -18.488 1.00 32.44 90 THR A O 1
ATOM 636 N N . PRO A 1 91 ? 14.869 16.610 -16.729 1.00 31.44 91 PRO A N 1
ATOM 637 C CA . PRO A 1 91 ? 16.041 15.903 -17.275 1.00 31.44 91 PRO A CA 1
ATOM 638 C C . PRO A 1 91 ? 15.766 14.447 -17.719 1.00 31.44 91 PRO A C 1
ATOM 640 O O . PRO A 1 91 ? 16.535 13.885 -18.508 1.00 31.44 91 PRO A O 1
ATOM 643 N N . PHE A 1 92 ? 14.624 13.875 -17.326 1.00 35.47 92 PHE A N 1
ATOM 644 C CA . PHE A 1 92 ? 14.096 12.562 -17.712 1.00 35.47 92 PHE A CA 1
ATOM 645 C C . PHE A 1 92 ? 13.740 12.420 -19.206 1.00 35.47 92 PHE A C 1
ATOM 647 O O . PHE A 1 92 ? 13.661 11.303 -19.726 1.00 35.47 92 PHE A O 1
ATOM 654 N N . ALA A 1 93 ? 13.619 13.522 -19.959 1.00 27.62 93 ALA A N 1
ATOM 655 C CA . ALA A 1 93 ? 13.465 13.480 -21.419 1.00 27.62 93 ALA A CA 1
ATOM 656 C C . ALA A 1 93 ? 14.704 12.914 -22.151 1.00 27.62 93 ALA A C 1
ATOM 658 O O . ALA A 1 93 ? 14.600 12.456 -23.294 1.00 27.62 93 ALA A O 1
ATOM 659 N N . ARG A 1 94 ? 15.886 12.881 -21.511 1.00 33.03 94 ARG A N 1
ATOM 660 C CA . ARG A 1 94 ? 17.116 12.353 -22.133 1.00 33.03 94 ARG A CA 1
ATOM 661 C C . ARG A 1 94 ? 17.119 10.834 -22.324 1.00 33.03 94 ARG A C 1
ATOM 663 O O . ARG A 1 94 ? 17.814 10.362 -23.225 1.00 33.03 94 ARG A O 1
ATOM 670 N N . LEU A 1 95 ? 16.297 10.077 -21.593 1.00 34.94 95 LEU A N 1
ATOM 671 C CA . LEU A 1 95 ? 16.222 8.618 -21.752 1.00 34.94 95 LEU A CA 1
ATOM 672 C C . LEU A 1 95 ? 15.325 8.130 -22.895 1.00 34.94 95 LEU A C 1
ATOM 674 O O . LEU A 1 95 ? 15.387 6.960 -23.269 1.00 34.94 95 LEU A O 1
ATOM 678 N N . TYR A 1 96 ? 14.561 9.014 -23.541 1.00 31.33 96 TYR A N 1
ATOM 679 C CA . TYR A 1 96 ? 13.896 8.694 -24.813 1.00 31.33 96 TYR A CA 1
ATOM 680 C C . TYR A 1 96 ? 14.882 8.547 -25.987 1.00 31.33 96 TYR A C 1
ATOM 682 O O . TYR A 1 96 ? 14.528 8.002 -27.032 1.00 31.33 96 TYR A O 1
ATOM 690 N N . GLY A 1 97 ? 16.122 9.021 -25.824 1.00 34.09 97 GLY A N 1
ATOM 691 C CA . GLY A 1 97 ? 17.159 9.000 -26.856 1.00 34.09 97 GLY A CA 1
ATOM 692 C C . GLY A 1 97 ? 18.171 7.860 -26.741 1.00 34.09 97 GLY A C 1
ATOM 693 O O . GLY A 1 97 ? 19.032 7.747 -27.618 1.00 34.09 97 GLY A O 1
ATOM 694 N N . PHE A 1 98 ? 18.100 7.019 -25.702 1.00 39.00 98 PHE A N 1
ATOM 695 C CA . PHE A 1 98 ? 19.087 5.960 -25.484 1.00 39.00 98 PHE A CA 1
ATOM 696 C C . PHE A 1 98 ? 18.795 4.745 -26.373 1.00 39.00 98 PHE A C 1
ATOM 698 O O . PHE A 1 98 ? 18.328 3.700 -25.939 1.00 39.00 98 PHE A O 1
ATOM 705 N N . LYS A 1 99 ? 19.090 4.878 -27.668 1.00 42.31 99 LYS A N 1
ATOM 706 C CA . LYS A 1 99 ? 19.437 3.718 -28.489 1.00 42.31 99 LYS A CA 1
ATOM 707 C C . LYS A 1 99 ? 20.922 3.463 -28.271 1.00 42.31 99 LYS A C 1
ATOM 709 O O . LYS A 1 99 ? 21.720 4.260 -28.775 1.00 42.31 99 LYS A O 1
ATOM 714 N N . PRO A 1 100 ? 21.334 2.400 -27.558 1.00 44.34 100 PRO A N 1
ATOM 715 C CA . PRO A 1 100 ? 22.740 2.044 -27.548 1.00 44.34 100 PRO A CA 1
ATOM 716 C C . PRO A 1 100 ? 23.193 1.890 -29.004 1.00 44.34 100 PRO A C 1
ATOM 718 O O . PRO A 1 100 ? 22.600 1.154 -29.790 1.00 44.34 100 PRO A O 1
ATOM 721 N N . ALA A 1 101 ? 24.229 2.637 -29.392 1.00 42.91 101 ALA A N 1
ATOM 722 C CA . ALA A 1 101 ? 24.723 2.678 -30.771 1.00 42.91 101 ALA A CA 1
ATOM 723 C C . ALA A 1 101 ? 25.280 1.322 -31.255 1.00 42.91 101 ALA A C 1
ATOM 725 O O . ALA A 1 101 ? 25.662 1.181 -32.417 1.00 42.91 101 ALA A O 1
ATOM 726 N N . VAL A 1 102 ? 25.351 0.332 -30.363 1.00 45.31 102 VAL A N 1
ATOM 727 C CA . VAL A 1 102 ? 25.906 -0.993 -30.602 1.00 45.31 102 VAL A CA 1
ATOM 728 C C . VAL A 1 102 ? 24.998 -2.024 -29.922 1.00 45.31 102 VAL A C 1
ATOM 730 O O . VAL A 1 102 ? 24.710 -1.852 -28.736 1.00 45.31 102 VAL A O 1
ATOM 733 N N . PRO A 1 103 ? 24.579 -3.102 -30.614 1.00 46.53 103 PRO A N 1
ATOM 734 C CA . PRO A 1 103 ? 23.951 -4.246 -29.962 1.00 46.53 103 PRO A CA 1
ATOM 735 C C . PRO A 1 103 ? 24.928 -4.795 -28.920 1.00 46.53 103 PRO A C 1
ATOM 737 O O . PRO A 1 103 ? 26.024 -5.243 -29.275 1.00 46.53 103 PRO A O 1
ATOM 740 N N . ARG A 1 104 ? 24.581 -4.713 -27.634 1.00 54.88 104 ARG A N 1
ATOM 741 C CA . ARG A 1 104 ? 25.355 -5.393 -26.595 1.00 54.88 104 ARG A CA 1
ATOM 742 C C . ARG A 1 104 ? 25.034 -6.879 -26.664 1.00 54.88 104 ARG A C 1
ATOM 744 O O . ARG A 1 104 ? 23.878 -7.278 -26.697 1.00 54.88 104 ARG A O 1
ATOM 751 N N . VAL A 1 105 ? 26.080 -7.695 -26.711 1.00 52.38 105 VAL A N 1
ATOM 752 C CA . VAL A 1 105 ? 25.964 -9.144 -26.567 1.00 52.38 105 VAL A CA 1
ATOM 753 C C . VAL A 1 105 ? 25.996 -9.442 -25.070 1.00 52.38 105 VAL A C 1
ATOM 755 O O . VAL A 1 105 ? 27.072 -9.377 -24.484 1.00 52.38 105 VAL A O 1
ATOM 758 N N . GLY A 1 106 ? 24.826 -9.728 -24.491 1.00 59.91 106 GLY A N 1
ATOM 759 C CA . GLY A 1 106 ? 24.627 -10.391 -23.194 1.00 59.91 106 GLY A CA 1
ATOM 760 C C . GLY A 1 106 ? 25.258 -9.714 -21.975 1.00 59.91 106 GLY A C 1
ATOM 761 O O . GLY A 1 106 ? 26.423 -9.951 -21.660 1.00 59.91 106 GLY A O 1
ATOM 762 N N . GLY A 1 107 ? 24.469 -8.927 -21.248 1.00 71.75 107 GLY A N 1
ATOM 763 C CA . GLY A 1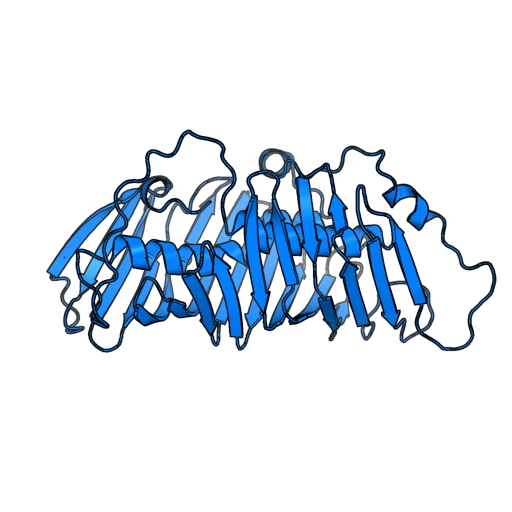 107 ? 24.812 -8.410 -19.923 1.00 71.75 107 GLY A CA 1
ATOM 764 C C . GLY A 1 107 ? 23.832 -7.326 -19.467 1.00 71.75 107 GLY A C 1
ATOM 765 O O . GLY A 1 107 ? 23.130 -6.785 -20.323 1.00 71.75 107 GLY A O 1
ATOM 766 N N . PRO A 1 108 ? 23.812 -6.996 -18.163 1.00 83.56 108 PRO A N 1
ATOM 767 C CA . PRO A 1 108 ? 22.950 -5.950 -17.623 1.00 83.56 108 PRO A CA 1
ATOM 768 C C . PRO A 1 108 ? 23.117 -4.627 -18.373 1.00 83.56 108 PRO A C 1
ATOM 770 O O . PRO A 1 108 ? 24.237 -4.214 -18.723 1.00 83.56 108 PRO A O 1
ATOM 773 N N . ILE A 1 109 ? 21.998 -3.947 -18.591 1.00 80.44 109 ILE A N 1
ATOM 774 C CA . ILE A 1 109 ? 21.962 -2.547 -18.993 1.00 80.44 109 ILE A CA 1
ATOM 775 C C . ILE A 1 109 ? 22.030 -1.734 -17.706 1.00 80.44 109 ILE A C 1
ATOM 777 O O . ILE A 1 109 ? 21.102 -1.749 -16.914 1.00 80.44 109 ILE A O 1
ATOM 781 N N . VAL A 1 110 ? 23.148 -1.045 -17.494 1.00 82.44 110 VAL A N 1
ATOM 782 C CA . VAL A 1 110 ? 23.324 -0.163 -16.338 1.00 82.44 110 VAL A CA 1
ATOM 783 C C . VAL A 1 110 ? 23.161 1.272 -16.804 1.00 82.44 110 VAL A C 1
ATOM 785 O O . VAL A 1 110 ? 23.875 1.703 -17.719 1.00 82.44 110 VAL A O 1
ATOM 788 N N . ASP A 1 111 ? 22.241 1.982 -16.170 1.00 77.62 111 ASP A N 1
ATOM 789 C CA . ASP A 1 111 ? 22.070 3.420 -16.279 1.00 77.62 111 ASP A CA 1
ATOM 790 C C . ASP A 1 111 ? 22.399 4.074 -14.939 1.00 77.62 111 ASP A C 1
ATOM 792 O O . ASP A 1 111 ? 21.998 3.602 -13.878 1.00 77.62 111 ASP A O 1
ATOM 796 N N . THR A 1 112 ? 23.161 5.157 -14.990 1.00 80.44 112 THR A N 1
ATOM 797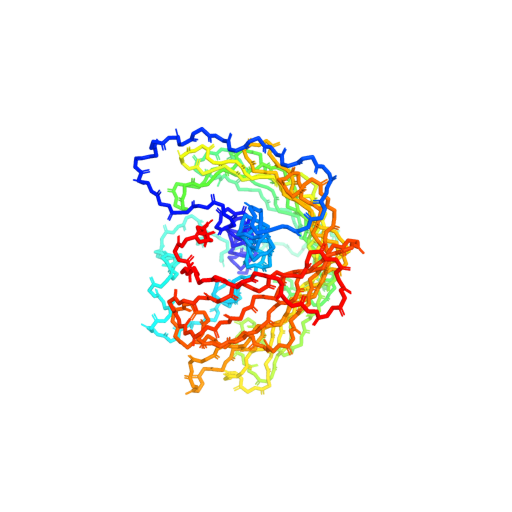 C CA . THR A 1 112 ? 23.518 5.940 -13.808 1.00 80.44 112 THR A CA 1
ATOM 798 C C . THR A 1 112 ? 23.213 7.384 -14.132 1.00 80.44 112 THR A C 1
ATOM 800 O O . THR A 1 112 ? 23.700 7.911 -15.139 1.00 80.44 112 THR A O 1
ATOM 803 N N . GLY A 1 113 ? 22.413 8.015 -13.283 1.00 76.06 113 GLY A N 1
ATOM 804 C CA . GLY A 1 113 ? 21.989 9.392 -13.457 1.00 76.06 113 GLY A CA 1
ATOM 805 C C . GLY A 1 113 ? 22.265 10.231 -12.221 1.00 76.06 113 GLY A C 1
ATOM 806 O O . GLY A 1 113 ? 22.312 9.735 -11.095 1.00 76.06 113 GLY A O 1
ATOM 807 N N . ASP A 1 114 ? 22.437 11.525 -12.464 1.00 83.38 114 ASP A N 1
ATOM 808 C CA . ASP A 1 114 ? 22.451 12.532 -11.413 1.00 83.38 114 ASP A CA 1
ATOM 809 C C . ASP A 1 114 ? 21.003 12.914 -11.072 1.00 83.38 114 ASP A C 1
ATOM 811 O O . ASP A 1 114 ? 20.157 13.028 -11.970 1.00 83.38 114 ASP A O 1
ATOM 815 N N . CYS A 1 115 ? 20.740 13.133 -9.788 1.00 82.06 115 CYS A N 1
ATOM 816 C CA . CYS A 1 115 ? 19.512 13.763 -9.298 1.00 82.06 115 CYS A CA 1
ATOM 817 C C . CYS A 1 115 ? 19.786 15.265 -9.071 1.00 82.06 115 CYS A C 1
ATOM 819 O O . CYS A 1 115 ? 20.866 15.754 -9.423 1.00 82.06 115 CYS A O 1
ATOM 821 N N . ASP A 1 116 ? 18.852 16.024 -8.491 1.00 83.81 116 ASP A N 1
ATOM 822 C CA . ASP A 1 116 ? 19.126 17.433 -8.153 1.00 83.81 116 ASP A CA 1
ATOM 823 C C . ASP A 1 116 ? 20.231 17.544 -7.087 1.00 83.81 116 ASP A C 1
ATOM 825 O O . ASP A 1 116 ? 21.055 18.464 -7.121 1.00 83.81 116 ASP A O 1
ATOM 829 N N . ALA A 1 117 ? 20.305 16.554 -6.193 1.00 90.06 117 ALA A N 1
ATOM 830 C CA . ALA A 1 117 ? 21.496 16.219 -5.417 1.00 90.06 117 ALA A CA 1
ATOM 831 C C . ALA A 1 117 ? 21.634 14.692 -5.288 1.00 90.06 117 ALA A C 1
ATOM 833 O O . ALA A 1 117 ? 20.636 13.988 -5.315 1.00 90.06 117 ALA A O 1
ATOM 834 N N . GLY A 1 118 ? 22.856 14.169 -5.158 1.00 91.81 118 GLY A N 1
ATOM 835 C CA . GLY A 1 118 ? 23.091 12.719 -5.109 1.00 91.81 118 GLY A CA 1
ATOM 836 C C . GLY A 1 118 ? 22.958 12.025 -6.469 1.00 91.81 118 GLY A C 1
ATOM 837 O O . GLY A 1 118 ? 22.996 12.674 -7.519 1.00 91.81 118 GLY A O 1
ATOM 838 N N . THR A 1 119 ? 22.866 10.693 -6.454 1.00 87.69 119 THR A N 1
ATOM 839 C CA . THR A 1 119 ? 22.830 9.874 -7.680 1.00 87.69 119 THR A CA 1
ATOM 840 C C . THR A 1 119 ? 21.906 8.672 -7.548 1.00 87.69 119 THR A C 1
ATOM 842 O O . THR A 1 119 ? 21.652 8.194 -6.444 1.00 87.69 119 THR A O 1
ATOM 845 N N . TYR A 1 120 ? 21.458 8.145 -8.686 1.00 83.50 120 TYR A N 1
ATOM 846 C CA . TYR A 1 120 ? 20.802 6.844 -8.758 1.00 83.50 120 TYR A CA 1
ATOM 847 C C . TYR A 1 120 ? 21.505 5.935 -9.765 1.00 83.50 120 TYR A C 1
ATOM 849 O O . TYR A 1 120 ? 22.106 6.388 -10.745 1.00 83.50 120 TYR A O 1
ATOM 857 N N . THR A 1 121 ? 21.402 4.631 -9.538 1.00 81.94 121 THR A N 1
ATOM 858 C CA . THR A 1 121 ? 21.795 3.592 -10.489 1.00 81.94 121 THR A CA 1
ATOM 859 C C . THR A 1 121 ? 20.622 2.656 -10.722 1.00 81.94 121 THR A C 1
ATOM 861 O O . THR A 1 121 ? 20.044 2.143 -9.772 1.00 81.94 121 THR A O 1
ATOM 864 N N . SER A 1 122 ? 20.298 2.412 -11.988 1.00 80.69 122 SER A N 1
ATOM 865 C CA . SER A 1 122 ? 19.359 1.382 -12.418 1.00 80.69 122 SER A CA 1
ATOM 866 C C . SER A 1 122 ? 20.099 0.316 -13.212 1.00 80.69 122 SER A C 1
ATOM 868 O O . SER A 1 122 ? 20.827 0.615 -14.160 1.00 80.69 122 SER A O 1
ATOM 870 N N . THR A 1 123 ? 19.920 -0.938 -12.824 1.00 82.69 123 THR A N 1
ATOM 871 C CA . THR A 1 123 ? 20.429 -2.106 -13.533 1.00 82.69 123 THR A CA 1
ATOM 872 C C . THR A 1 123 ? 19.245 -2.887 -14.068 1.00 82.69 123 THR A C 1
ATOM 874 O O . THR A 1 123 ? 18.464 -3.427 -13.304 1.00 82.69 123 THR A O 1
ATOM 877 N N . TRP A 1 124 ? 19.112 -2.957 -15.386 1.00 84.19 124 TRP A N 1
ATOM 878 C CA . TRP A 1 124 ? 18.067 -3.712 -16.061 1.00 84.19 124 TRP A CA 1
ATOM 879 C C . TRP A 1 124 ? 18.635 -4.979 -16.691 1.00 84.19 124 TRP A C 1
ATOM 881 O O . TRP A 1 124 ? 19.558 -4.940 -17.518 1.00 84.19 124 TRP A O 1
ATOM 891 N N . MET A 1 125 ? 18.049 -6.109 -16.318 1.00 85.44 125 MET A N 1
ATOM 892 C CA . MET A 1 125 ? 18.256 -7.394 -16.965 1.00 85.44 125 MET A CA 1
ATOM 893 C C . MET A 1 125 ? 17.161 -7.616 -18.007 1.00 85.44 125 MET A C 1
ATOM 895 O O . MET A 1 125 ? 16.114 -8.178 -17.709 1.00 85.44 125 MET A O 1
ATOM 899 N N . ASP A 1 126 ? 17.438 -7.167 -19.230 1.00 82.25 126 ASP A N 1
ATOM 900 C CA . ASP A 1 126 ? 16.632 -7.445 -20.421 1.00 82.25 126 ASP A CA 1
ATOM 901 C C . ASP A 1 126 ? 16.832 -8.916 -20.827 1.00 82.25 126 ASP A C 1
ATOM 903 O O . ASP A 1 126 ? 17.897 -9.299 -21.334 1.00 82.25 126 ASP A O 1
ATOM 907 N N . MET A 1 127 ? 15.848 -9.764 -20.530 1.00 87.06 127 MET A N 1
ATOM 908 C CA . MET A 1 127 ? 15.991 -11.217 -20.660 1.00 87.06 127 MET A CA 1
ATOM 909 C C . MET A 1 127 ? 15.874 -11.706 -22.100 1.00 87.06 127 MET A C 1
ATOM 911 O O . MET A 1 127 ? 16.437 -12.756 -22.438 1.00 87.06 127 MET A O 1
ATOM 915 N N . ASP A 1 128 ? 15.182 -10.961 -22.959 1.00 85.56 128 ASP A N 1
ATOM 916 C CA . ASP A 1 128 ? 15.002 -11.304 -24.370 1.00 85.56 128 ASP A CA 1
ATOM 917 C C . ASP A 1 128 ? 15.820 -10.414 -25.332 1.00 85.56 128 ASP A C 1
ATOM 919 O O . ASP A 1 128 ? 15.907 -10.710 -26.531 1.00 85.56 128 ASP A O 1
ATOM 923 N N . LEU A 1 129 ? 16.529 -9.417 -24.787 1.00 83.06 129 LEU A N 1
ATOM 924 C CA . LEU A 1 129 ? 17.442 -8.493 -25.468 1.00 83.06 129 LEU A CA 1
ATOM 925 C C . LEU A 1 129 ? 16.746 -7.630 -26.528 1.00 83.06 129 LEU A C 1
ATOM 927 O O . LEU A 1 129 ? 17.361 -7.267 -27.545 1.00 83.06 129 LEU A O 1
ATOM 931 N N . ASN A 1 130 ? 15.460 -7.334 -26.333 1.00 78.38 130 ASN A N 1
ATOM 932 C CA . ASN A 1 130 ? 14.657 -6.577 -27.288 1.00 78.38 130 ASN A CA 1
ATOM 933 C C . ASN A 1 130 ? 14.647 -5.056 -27.013 1.00 78.38 130 ASN A C 1
ATOM 935 O O . ASN A 1 130 ? 14.160 -4.292 -27.855 1.00 78.38 130 ASN A O 1
ATOM 939 N N . PHE A 1 131 ? 15.253 -4.604 -25.908 1.00 75.25 131 PHE A N 1
ATOM 940 C CA . PHE A 1 131 ? 15.241 -3.221 -25.425 1.00 75.25 131 PHE A CA 1
ATOM 941 C C . PHE A 1 131 ? 13.833 -2.660 -25.171 1.00 75.25 131 PHE A C 1
ATOM 943 O O . PHE A 1 131 ? 13.595 -1.460 -25.340 1.00 75.25 131 PHE A O 1
ATOM 950 N N . GLN A 1 132 ? 12.916 -3.511 -24.729 1.00 76.44 132 GLN A N 1
ATOM 951 C CA . GLN A 1 132 ? 11.566 -3.212 -24.270 1.00 76.44 132 GLN A CA 1
ATOM 952 C C . GLN A 1 132 ? 11.316 -3.972 -22.968 1.00 76.44 132 GLN A C 1
ATOM 954 O O . GLN A 1 132 ? 11.746 -5.107 -22.828 1.00 76.44 132 GLN A O 1
ATOM 959 N N . ILE A 1 133 ? 10.593 -3.355 -22.034 1.00 74.69 133 ILE A N 1
ATOM 960 C CA . ILE A 1 133 ? 10.211 -4.040 -20.796 1.00 74.69 133 ILE A CA 1
ATOM 961 C C . ILE A 1 133 ? 9.260 -5.176 -21.164 1.00 74.69 133 ILE A C 1
ATOM 963 O O . ILE A 1 133 ? 8.185 -4.923 -21.717 1.00 74.69 133 ILE A O 1
ATOM 967 N N . THR A 1 134 ? 9.662 -6.411 -20.886 1.00 79.12 134 THR A N 1
ATOM 968 C CA . THR A 1 134 ? 8.863 -7.603 -21.177 1.00 79.12 134 THR A CA 1
ATOM 969 C C . THR A 1 134 ? 8.864 -8.598 -20.027 1.00 79.12 134 THR A C 1
ATOM 971 O O . THR A 1 134 ? 9.597 -8.467 -19.048 1.00 79.12 134 THR A O 1
ATOM 974 N N . THR A 1 135 ? 7.990 -9.599 -20.136 1.00 89.12 135 THR A N 1
ATOM 975 C CA . THR A 1 135 ? 7.898 -10.692 -19.171 1.00 89.12 135 THR A CA 1
ATOM 976 C C . THR A 1 135 ? 9.254 -11.351 -18.935 1.00 89.12 135 THR A C 1
ATOM 978 O O . THR A 1 135 ? 9.904 -11.813 -19.875 1.00 89.12 135 THR A O 1
ATOM 981 N N . GLY A 1 136 ? 9.622 -11.476 -17.664 1.00 88.19 136 GLY A N 1
ATOM 982 C CA . GLY A 1 136 ? 10.873 -12.071 -17.208 1.00 88.19 136 GLY A CA 1
ATOM 983 C C . GLY A 1 136 ? 11.999 -11.070 -16.963 1.00 88.19 136 GLY A C 1
ATOM 984 O O . GLY A 1 136 ? 12.985 -11.464 -16.342 1.00 88.19 136 GLY A O 1
ATOM 985 N N . ASP A 1 137 ? 11.865 -9.813 -17.392 1.00 82.75 137 ASP A N 1
ATOM 986 C CA . ASP A 1 137 ? 12.843 -8.772 -17.075 1.00 82.75 137 ASP A CA 1
ATOM 987 C C . ASP A 1 137 ? 12.932 -8.517 -15.565 1.00 82.75 137 ASP A C 1
ATOM 989 O O . ASP A 1 137 ? 11.969 -8.720 -14.819 1.00 82.75 137 ASP A O 1
ATOM 993 N N . THR A 1 138 ? 14.094 -8.043 -15.115 1.00 85.69 138 THR A N 1
ATOM 994 C CA . THR A 1 138 ? 14.294 -7.604 -13.726 1.00 85.69 138 THR A CA 1
ATOM 995 C C . THR A 1 138 ? 15.019 -6.269 -13.662 1.00 85.69 138 THR A C 1
ATOM 997 O O . THR A 1 138 ? 15.797 -5.925 -14.559 1.00 85.69 138 THR A O 1
ATOM 1000 N N . PHE A 1 139 ? 14.791 -5.530 -12.580 1.00 82.81 139 PHE A N 1
ATOM 1001 C CA . PHE A 1 139 ? 15.456 -4.264 -12.302 1.00 82.81 139 PHE A CA 1
ATOM 1002 C C . PHE A 1 139 ? 16.043 -4.271 -10.899 1.00 82.81 139 PHE A C 1
ATOM 1004 O O . PHE A 1 139 ? 15.356 -4.650 -9.963 1.00 82.81 139 PHE A O 1
ATOM 1011 N N . ASP A 1 140 ? 17.271 -3.790 -10.763 1.00 83.00 140 ASP A N 1
ATOM 1012 C CA . ASP A 1 140 ? 17.864 -3.422 -9.481 1.00 83.00 140 ASP A CA 1
ATOM 1013 C C . ASP A 1 140 ? 18.080 -1.911 -9.468 1.00 83.00 140 ASP A C 1
ATOM 1015 O O . ASP A 1 140 ? 18.554 -1.322 -10.449 1.00 83.00 140 ASP A O 1
ATOM 1019 N N . LEU A 1 141 ? 17.735 -1.273 -8.362 1.00 80.62 141 LEU A N 1
ATOM 1020 C CA . LEU A 1 141 ? 17.753 0.171 -8.203 1.00 80.62 141 LEU A CA 1
ATOM 1021 C C . LEU A 1 141 ? 18.512 0.518 -6.938 1.00 80.62 141 LEU A C 1
ATOM 1023 O O . LEU A 1 141 ? 18.295 -0.091 -5.901 1.00 80.62 141 LEU A O 1
ATOM 1027 N N . VAL A 1 142 ? 19.407 1.494 -7.040 1.00 86.06 142 VAL A N 1
ATOM 1028 C CA . VAL A 1 142 ? 20.218 1.969 -5.919 1.00 86.06 142 VAL A CA 1
ATOM 1029 C C . VAL A 1 142 ? 20.186 3.487 -5.904 1.00 86.06 142 VAL A C 1
ATOM 1031 O O . VAL A 1 142 ? 20.563 4.122 -6.895 1.00 86.06 142 VAL A O 1
ATOM 1034 N N . PHE A 1 143 ? 19.782 4.060 -4.777 1.00 84.56 143 PHE A N 1
ATOM 1035 C CA . PHE A 1 143 ? 19.764 5.496 -4.529 1.00 84.56 143 PHE A CA 1
ATOM 1036 C C . PHE A 1 143 ? 20.844 5.868 -3.513 1.00 84.56 143 PHE A C 1
ATOM 1038 O O . PHE A 1 143 ? 20.913 5.318 -2.414 1.00 84.56 143 PHE A O 1
ATOM 1045 N N . ASP A 1 144 ? 21.689 6.828 -3.883 1.00 92.06 144 ASP A N 1
ATOM 1046 C CA . ASP A 1 144 ? 22.749 7.376 -3.034 1.00 92.06 144 ASP A CA 1
ATOM 1047 C C . ASP A 1 144 ? 22.453 8.855 -2.762 1.00 92.06 144 ASP A C 1
ATOM 1049 O O . ASP A 1 144 ? 22.919 9.747 -3.485 1.00 92.06 144 ASP A O 1
ATOM 1053 N N . GLY A 1 145 ? 21.591 9.093 -1.765 1.00 89.44 145 GLY A N 1
ATOM 1054 C CA . GLY A 1 145 ? 21.156 10.433 -1.356 1.00 89.44 145 GLY A CA 1
ATOM 1055 C C . GLY A 1 145 ? 20.489 11.207 -2.487 1.00 89.44 145 GLY A C 1
ATOM 1056 O O . GLY A 1 145 ? 20.759 12.396 -2.655 1.00 89.44 145 GLY A O 1
ATOM 1057 N N . CYS A 1 146 ? 19.699 10.514 -3.304 1.00 84.81 146 CYS A N 1
ATOM 1058 C CA . CYS A 1 146 ? 19.124 11.042 -4.530 1.00 84.81 146 CYS A CA 1
ATOM 1059 C C . CYS A 1 146 ? 17.942 11.958 -4.210 1.00 84.81 146 CYS A C 1
ATOM 1061 O O . CYS A 1 146 ? 16.858 11.489 -3.888 1.00 84.81 146 CYS A O 1
ATOM 1063 N N . PHE A 1 147 ? 18.169 13.265 -4.284 1.00 84.75 147 PHE A N 1
ATOM 1064 C CA . PHE A 1 147 ? 17.174 14.303 -4.061 1.00 84.75 147 PHE A CA 1
ATOM 1065 C C . PHE A 1 147 ? 16.536 14.760 -5.373 1.00 84.75 147 PHE A C 1
ATOM 1067 O O . PHE A 1 147 ? 17.243 15.075 -6.338 1.00 84.75 147 PHE A O 1
ATOM 1074 N N . TRP A 1 148 ? 15.214 14.887 -5.364 1.00 76.38 148 TRP A N 1
ATOM 1075 C CA . TRP A 1 148 ? 14.423 15.559 -6.390 1.00 76.38 148 TRP A CA 1
ATOM 1076 C C . TRP A 1 148 ? 13.742 16.777 -5.785 1.00 76.38 148 TRP A C 1
ATOM 1078 O O . TRP A 1 148 ? 13.018 16.652 -4.808 1.00 76.38 148 TRP A O 1
ATOM 1088 N N . SER A 1 149 ? 13.950 17.951 -6.379 1.00 75.56 149 SER A N 1
ATOM 1089 C CA . SER A 1 149 ? 13.366 19.223 -5.927 1.00 75.56 149 SER A CA 1
ATOM 1090 C C . SER A 1 149 ? 11.858 19.333 -6.145 1.00 75.56 149 SER A C 1
ATOM 1092 O O . SER A 1 149 ? 11.213 20.165 -5.517 1.00 75.56 149 SER A O 1
ATOM 1094 N N . ASP A 1 150 ? 11.325 18.487 -7.015 1.00 65.94 150 ASP A N 1
ATOM 1095 C CA . ASP A 1 150 ? 9.909 18.276 -7.270 1.00 65.94 150 ASP A CA 1
ATOM 1096 C C . ASP A 1 150 ? 9.741 16.751 -7.374 1.00 65.94 150 ASP A C 1
ATOM 1098 O O . ASP A 1 150 ? 10.235 16.162 -8.347 1.00 65.94 150 ASP A O 1
ATOM 1102 N N . PRO A 1 151 ? 9.239 16.077 -6.323 1.00 59.88 151 PRO A N 1
ATOM 1103 C CA . PRO A 1 151 ? 8.385 16.609 -5.244 1.00 59.88 151 PRO A CA 1
ATOM 1104 C C . PRO A 1 151 ? 9.076 17.162 -3.987 1.00 59.88 151 PRO A C 1
ATOM 1106 O O . PRO A 1 151 ? 8.398 17.592 -3.063 1.00 59.88 151 PRO A O 1
ATOM 1109 N N . GLY A 1 152 ? 10.405 17.149 -3.899 1.00 71.31 152 GLY A N 1
ATOM 1110 C CA . GLY A 1 152 ? 11.108 17.509 -2.661 1.00 71.31 152 GLY A CA 1
ATOM 1111 C C . GLY A 1 152 ? 11.480 16.302 -1.796 1.00 71.31 152 GLY A C 1
ATOM 1112 O O . GLY A 1 152 ? 11.502 16.401 -0.576 1.00 71.31 152 GLY A O 1
ATOM 1113 N N . ILE A 1 153 ? 11.800 15.166 -2.413 1.00 73.12 153 ILE A N 1
ATOM 1114 C CA . ILE A 1 153 ? 12.103 13.911 -1.714 1.00 73.12 153 ILE A CA 1
ATOM 1115 C C . ILE A 1 153 ? 13.560 13.513 -1.951 1.00 73.12 153 ILE A C 1
ATOM 1117 O O . ILE A 1 153 ? 14.074 13.634 -3.064 1.00 73.12 153 ILE A O 1
ATOM 1121 N N . THR A 1 154 ? 14.222 13.019 -0.908 1.00 80.25 154 THR A N 1
ATOM 1122 C CA . THR A 1 154 ? 15.519 12.339 -0.961 1.00 80.25 154 THR A CA 1
ATOM 1123 C C . THR A 1 154 ? 15.320 10.845 -0.761 1.00 80.25 154 THR A C 1
ATOM 1125 O O . THR A 1 154 ? 14.763 10.451 0.255 1.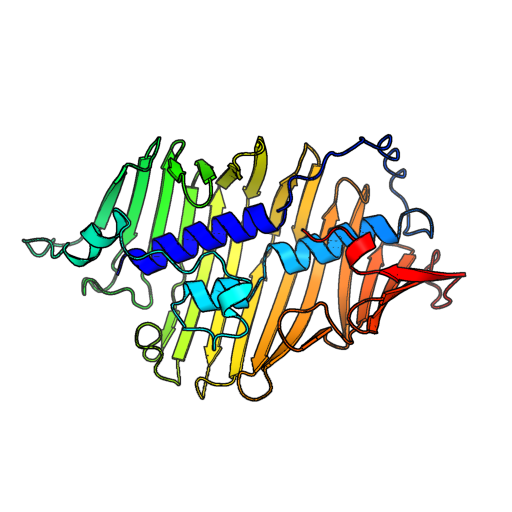00 80.25 154 THR A O 1
ATOM 1128 N N . LEU A 1 155 ? 15.822 10.020 -1.681 1.00 81.50 155 LEU A N 1
ATOM 1129 C CA . LEU A 1 155 ? 15.853 8.565 -1.528 1.00 81.50 155 LEU A CA 1
ATOM 1130 C C . LEU A 1 155 ? 17.256 8.044 -1.220 1.00 81.50 155 LEU A C 1
ATOM 1132 O O . LEU A 1 155 ? 18.254 8.489 -1.806 1.00 81.50 155 LEU A O 1
ATOM 1136 N N . VAL A 1 156 ? 17.318 7.052 -0.338 1.00 86.12 156 VAL A N 1
ATOM 1137 C CA . VAL A 1 156 ? 18.524 6.289 0.002 1.00 86.12 156 VAL A CA 1
ATOM 1138 C C . VAL A 1 156 ? 18.162 4.812 0.103 1.00 86.12 156 VAL A C 1
ATOM 1140 O O . VAL A 1 156 ? 17.110 4.472 0.619 1.00 86.12 156 VAL A O 1
ATOM 1143 N N . GLY A 1 157 ? 19.039 3.927 -0.364 1.00 86.62 157 GLY A N 1
ATOM 1144 C CA . GLY A 1 157 ? 18.839 2.479 -0.259 1.00 86.62 157 GLY A CA 1
ATOM 1145 C C . GLY A 1 157 ? 18.563 1.843 -1.610 1.00 86.62 157 GLY A C 1
ATOM 1146 O O . GLY A 1 157 ? 18.903 2.413 -2.655 1.00 86.62 157 GLY A O 1
ATOM 1147 N N . ASP A 1 158 ? 17.995 0.646 -1.594 1.00 83.88 158 ASP A N 1
ATOM 1148 C CA . ASP A 1 158 ? 17.825 -0.154 -2.796 1.00 83.88 158 ASP A CA 1
ATOM 1149 C C . ASP A 1 158 ? 16.457 -0.829 -2.898 1.00 83.88 158 ASP A C 1
ATOM 1151 O O . ASP A 1 158 ? 15.722 -1.007 -1.925 1.00 83.88 158 ASP A O 1
ATOM 1155 N N . ALA A 1 159 ? 16.097 -1.126 -4.142 1.00 80.25 159 ALA A N 1
ATOM 1156 C CA . ALA A 1 159 ? 14.881 -1.834 -4.491 1.00 80.25 159 ALA A CA 1
ATOM 1157 C C . ALA A 1 159 ? 15.135 -2.745 -5.691 1.00 80.25 159 ALA A C 1
ATOM 1159 O O . ALA A 1 159 ? 15.818 -2.362 -6.647 1.00 80.25 159 ALA A O 1
ATOM 1160 N N . ALA A 1 160 ? 14.538 -3.927 -5.673 1.00 82.19 160 ALA A N 1
ATOM 1161 C CA . ALA A 1 160 ? 14.561 -4.877 -6.768 1.00 82.19 160 ALA A CA 1
ATOM 1162 C C . ALA A 1 160 ? 13.141 -5.122 -7.280 1.00 82.19 160 ALA A C 1
ATOM 1164 O O . ALA A 1 160 ? 12.231 -5.410 -6.509 1.00 82.19 160 ALA A O 1
ATOM 1165 N N . ILE A 1 161 ? 12.962 -5.050 -8.597 1.00 83.69 161 ILE A N 1
ATOM 1166 C CA . ILE A 1 161 ? 11.727 -5.428 -9.285 1.00 83.69 161 ILE A CA 1
ATOM 1167 C C . ILE A 1 161 ? 11.987 -6.740 -10.014 1.00 83.69 161 ILE A C 1
ATOM 1169 O O . ILE A 1 161 ? 12.860 -6.829 -10.884 1.00 83.69 161 ILE A O 1
ATOM 1173 N N . THR A 1 162 ? 11.216 -7.766 -9.681 1.00 88.19 162 THR A N 1
ATOM 1174 C CA . THR A 1 162 ? 11.339 -9.107 -10.257 1.00 88.19 162 THR A CA 1
ATOM 1175 C C . THR A 1 162 ? 9.972 -9.675 -10.616 1.00 88.19 162 THR A C 1
ATOM 1177 O O . THR A 1 162 ? 8.947 -9.029 -10.419 1.00 88.19 162 THR A O 1
ATOM 1180 N N . GLY A 1 163 ? 9.949 -10.874 -11.205 1.00 89.31 163 GLY A N 1
ATOM 1181 C CA . GLY A 1 163 ? 8.691 -11.563 -11.498 1.00 89.31 163 GLY A CA 1
ATOM 1182 C C . GLY A 1 163 ? 7.784 -10.804 -12.467 1.00 89.31 163 GLY A C 1
ATOM 1183 O O . GLY A 1 163 ? 6.576 -10.988 -12.412 1.00 89.31 163 GLY A O 1
ATOM 1184 N N . ILE A 1 164 ? 8.349 -9.946 -13.327 1.00 86.06 164 ILE A N 1
ATOM 1185 C CA . ILE A 1 164 ? 7.565 -9.140 -14.261 1.00 86.06 164 ILE A CA 1
ATOM 1186 C C . ILE A 1 164 ? 6.822 -10.069 -15.222 1.00 86.06 164 ILE A C 1
ATOM 1188 O O . ILE A 1 164 ? 7.445 -10.830 -15.965 1.00 86.06 164 ILE A O 1
ATOM 1192 N N . GLU A 1 165 ? 5.499 -9.963 -15.249 1.00 91.75 165 GLU A N 1
ATOM 1193 C CA . GLU A 1 165 ? 4.609 -10.640 -16.183 1.00 91.75 165 GLU A CA 1
ATOM 1194 C C . GLU A 1 165 ? 3.718 -9.615 -16.880 1.00 91.75 165 GLU A C 1
ATOM 1196 O O . GLU A 1 165 ? 2.962 -8.882 -16.250 1.00 91.75 165 GLU A O 1
ATOM 1201 N N . ILE A 1 166 ? 3.811 -9.558 -18.207 1.00 86.62 166 ILE A N 1
ATOM 1202 C CA . ILE A 1 166 ? 3.061 -8.625 -19.045 1.00 86.62 166 ILE A CA 1
ATOM 1203 C C . ILE A 1 166 ? 2.295 -9.413 -20.106 1.00 86.62 166 ILE A C 1
ATOM 1205 O O . ILE A 1 166 ? 2.868 -10.223 -20.844 1.00 86.62 166 ILE A O 1
ATOM 1209 N N . THR A 1 167 ? 0.998 -9.135 -20.235 1.00 91.81 167 THR A N 1
ATOM 1210 C CA . THR A 1 167 ? 0.197 -9.560 -21.389 1.00 91.81 167 THR A CA 1
ATOM 1211 C C . THR A 1 167 ? -0.543 -8.376 -22.002 1.00 91.81 167 THR A C 1
ATOM 1213 O O . THR A 1 167 ? -0.907 -7.428 -21.313 1.00 91.81 167 THR A O 1
ATOM 1216 N N . GLY A 1 168 ? -0.761 -8.417 -23.319 1.00 87.62 168 GLY A N 1
ATOM 1217 C CA . GLY A 1 168 ? -1.363 -7.297 -24.045 1.00 87.62 168 GLY A CA 1
ATOM 1218 C C . GLY A 1 168 ? -0.389 -6.136 -24.263 1.00 87.62 168 GLY A C 1
ATOM 1219 O O . GLY A 1 168 ? 0.822 -6.341 -24.351 1.00 87.62 168 GLY A O 1
ATOM 1220 N N . ASP A 1 169 ? -0.933 -4.929 -24.410 1.00 78.56 169 ASP A N 1
ATOM 1221 C CA . ASP A 1 169 ? -0.164 -3.695 -24.584 1.00 78.56 169 ASP A CA 1
ATOM 1222 C C . ASP A 1 169 ? -0.436 -2.753 -23.407 1.00 78.56 169 ASP A C 1
ATOM 1224 O O . ASP A 1 169 ? -1.239 -1.827 -23.511 1.00 78.56 169 ASP A O 1
ATOM 1228 N N . VAL A 1 170 ? 0.217 -3.033 -22.274 1.00 73.44 170 VAL A N 1
ATOM 1229 C CA . VAL A 1 170 ? 0.139 -2.210 -21.053 1.00 73.44 170 VAL A CA 1
ATOM 1230 C C . VAL A 1 170 ? 0.643 -0.792 -21.337 1.00 73.44 170 VAL A C 1
ATOM 1232 O O . VAL A 1 170 ? 0.001 0.181 -20.965 1.00 73.44 170 VAL A O 1
ATOM 1235 N N . LEU A 1 171 ? 1.759 -0.668 -22.066 1.00 69.00 171 LEU A N 1
ATOM 1236 C CA . LEU A 1 171 ? 2.412 0.617 -22.351 1.00 69.00 171 LEU A CA 1
ATOM 1237 C C . LEU A 1 171 ? 1.656 1.475 -23.372 1.00 69.00 171 LEU A C 1
ATOM 1239 O O . LEU A 1 171 ? 1.784 2.697 -23.369 1.00 69.00 171 LEU A O 1
ATOM 1243 N N . GLY A 1 172 ? 0.949 0.836 -24.301 1.00 64.69 172 GLY A N 1
ATOM 1244 C CA . GLY A 1 172 ? 0.030 1.482 -25.232 1.00 64.69 172 GLY A CA 1
ATOM 1245 C C . GLY A 1 172 ? -1.390 1.609 -24.688 1.00 64.69 172 GLY A C 1
ATOM 1246 O O . GLY A 1 172 ? -2.241 2.145 -25.398 1.00 64.69 172 GLY A O 1
ATOM 1247 N N . GLU A 1 173 ? -1.638 1.117 -23.468 1.00 68.75 173 GLU A N 1
ATOM 1248 C CA . GLU A 1 173 ? -2.916 1.180 -22.753 1.00 68.75 173 GLU A CA 1
ATOM 1249 C C . GLU A 1 173 ? -4.073 0.545 -23.540 1.00 68.75 173 GLU A C 1
ATOM 1251 O O . GLU A 1 173 ? -5.218 1.003 -23.504 1.00 68.75 173 GLU A O 1
ATOM 1256 N N . ILE A 1 174 ? -3.785 -0.513 -24.305 1.00 76.75 174 ILE A N 1
ATOM 1257 C CA . ILE A 1 174 ? -4.772 -1.146 -25.184 1.00 76.75 174 ILE A CA 1
ATOM 1258 C C . ILE A 1 174 ? -5.331 -2.389 -24.489 1.00 76.75 174 ILE A C 1
ATOM 1260 O O . ILE A 1 174 ? -4.641 -3.411 -24.442 1.00 76.75 174 ILE A O 1
ATOM 1264 N N . PRO A 1 175 ? -6.576 -2.352 -23.976 1.00 86.69 175 PRO A N 1
ATOM 1265 C CA . PRO A 1 175 ? -7.188 -3.524 -23.369 1.00 86.69 175 PRO A CA 1
ATOM 1266 C C . PRO A 1 175 ? -7.437 -4.635 -24.409 1.00 86.69 175 PRO A C 1
ATOM 1268 O O . PRO A 1 175 ? -7.726 -4.345 -25.579 1.00 86.69 175 PRO A O 1
ATOM 1271 N N . PRO A 1 176 ? -7.408 -5.914 -23.998 1.00 94.12 176 PRO A N 1
ATOM 1272 C CA . PRO A 1 176 ? -7.103 -6.380 -22.645 1.00 94.12 176 PRO A CA 1
ATOM 1273 C C . PRO A 1 176 ? -5.592 -6.400 -22.367 1.00 94.12 176 PRO A C 1
ATOM 1275 O O . PRO A 1 176 ? -4.801 -6.725 -23.259 1.00 94.12 176 PRO A O 1
ATOM 1278 N N . TRP A 1 177 ? -5.206 -6.104 -21.127 1.00 88.19 177 TRP A N 1
ATOM 1279 C CA . TRP A 1 177 ? -3.823 -6.225 -20.665 1.00 88.19 177 TRP A CA 1
ATOM 1280 C C . TRP A 1 177 ? -3.746 -6.666 -19.201 1.00 88.19 177 TRP A C 1
ATOM 1282 O O . TRP A 1 177 ? -4.684 -6.460 -18.431 1.00 88.19 177 TRP A O 1
ATOM 1292 N N . THR A 1 178 ? -2.613 -7.271 -18.841 1.00 88.88 178 THR A N 1
ATOM 1293 C CA . THR A 1 178 ? -2.251 -7.616 -17.458 1.00 88.88 178 THR A CA 1
ATOM 1294 C C . THR A 1 178 ? -0.803 -7.208 -17.193 1.00 88.88 178 THR A C 1
ATOM 1296 O O . THR A 1 178 ? 0.047 -7.312 -18.086 1.00 88.88 178 THR A O 1
ATOM 1299 N N . LEU A 1 179 ? -0.525 -6.782 -15.968 1.00 84.62 179 LEU A N 1
ATOM 1300 C CA . LEU A 1 179 ? 0.794 -6.463 -15.439 1.00 84.62 179 LEU A CA 1
ATOM 1301 C C . LEU A 1 179 ? 0.902 -7.079 -14.045 1.00 84.62 179 LEU A C 1
ATOM 1303 O O . LEU A 1 179 ? 0.048 -6.832 -13.207 1.00 84.62 179 LEU A O 1
ATOM 1307 N N . ALA A 1 180 ? 1.951 -7.842 -13.783 1.00 87.50 180 ALA A N 1
ATOM 1308 C CA . ALA A 1 180 ? 2.290 -8.268 -12.433 1.00 87.50 180 ALA A CA 1
ATOM 1309 C C . ALA A 1 180 ? 3.796 -8.168 -12.216 1.00 87.50 180 ALA A C 1
ATOM 1311 O O . ALA A 1 180 ? 4.563 -8.340 -13.165 1.00 87.50 180 ALA A O 1
ATOM 1312 N N . PHE A 1 181 ? 4.220 -7.862 -10.996 1.00 84.00 181 PHE A N 1
ATOM 1313 C CA . PHE A 1 181 ? 5.624 -7.869 -10.590 1.00 84.00 181 PHE A CA 1
ATOM 1314 C C . PHE A 1 181 ? 5.742 -7.913 -9.066 1.00 84.00 181 PHE A C 1
ATOM 1316 O O . PHE A 1 181 ? 4.797 -7.611 -8.343 1.00 84.00 181 PHE A O 1
ATOM 1323 N N . THR A 1 182 ? 6.931 -8.245 -8.581 1.00 85.75 182 THR A N 1
ATOM 1324 C CA . THR A 1 182 ? 7.292 -8.207 -7.162 1.00 85.75 182 THR A CA 1
ATOM 1325 C C . THR A 1 182 ? 8.335 -7.127 -6.933 1.00 85.75 182 THR A C 1
ATOM 1327 O O . THR A 1 182 ? 9.295 -7.035 -7.699 1.00 85.75 182 THR A O 1
ATOM 1330 N N . ILE A 1 183 ? 8.150 -6.340 -5.878 1.00 82.31 183 ILE A N 1
ATOM 1331 C CA . ILE A 1 183 ? 9.115 -5.379 -5.351 1.00 82.31 183 ILE A CA 1
ATOM 1332 C C . ILE A 1 183 ? 9.685 -5.936 -4.050 1.00 82.31 183 ILE A C 1
ATOM 1334 O O . ILE A 1 183 ? 8.940 -6.417 -3.201 1.00 82.31 183 ILE A O 1
ATOM 1338 N N . ASP A 1 184 ? 11.000 -5.854 -3.902 1.00 85.44 184 ASP A N 1
ATOM 1339 C CA . ASP A 1 184 ? 11.725 -6.141 -2.666 1.00 85.44 184 ASP A CA 1
ATOM 1340 C C . ASP A 1 184 ? 12.623 -4.944 -2.341 1.00 85.44 184 ASP A C 1
ATOM 1342 O O . ASP A 1 184 ? 13.298 -4.425 -3.232 1.00 85.44 184 ASP A O 1
ATOM 1346 N N . CYS A 1 185 ? 12.604 -4.476 -1.097 1.00 83.25 185 CYS A N 1
ATOM 1347 C CA . CYS A 1 185 ? 13.366 -3.317 -0.644 1.00 83.25 185 CYS A CA 1
ATOM 1348 C C . CYS A 1 185 ? 14.265 -3.678 0.541 1.00 83.25 185 CYS A C 1
ATOM 1350 O O . CYS A 1 185 ? 13.786 -4.157 1.576 1.00 83.25 185 CYS A O 1
ATOM 1352 N N . GLU A 1 186 ? 15.560 -3.368 0.428 1.00 82.69 186 GLU A N 1
ATOM 1353 C CA . GLU A 1 186 ? 16.529 -3.469 1.523 1.00 82.69 186 GLU A CA 1
ATOM 1354 C C . GLU A 1 186 ? 16.758 -2.068 2.114 1.00 82.69 186 GLU A C 1
ATOM 1356 O O . GLU A 1 186 ? 17.619 -1.307 1.675 1.00 82.69 186 GLU A O 1
ATOM 1361 N N . ALA A 1 187 ? 15.953 -1.706 3.121 1.00 80.06 187 ALA A N 1
ATOM 1362 C CA . ALA A 1 187 ? 16.040 -0.413 3.810 1.00 80.06 187 ALA A CA 1
ATOM 1363 C C . ALA A 1 187 ? 15.970 0.805 2.866 1.00 80.06 187 ALA A C 1
ATOM 1365 O O . ALA A 1 187 ? 16.760 1.746 2.989 1.00 80.06 187 ALA A O 1
ATOM 1366 N N . LEU A 1 188 ? 15.017 0.791 1.928 1.00 80.69 188 LEU A N 1
ATOM 1367 C CA . LEU A 1 188 ? 14.714 1.955 1.101 1.00 80.69 188 LEU A CA 1
ATOM 1368 C C . LEU A 1 188 ? 14.120 3.044 1.994 1.00 80.69 188 LEU A C 1
ATOM 1370 O O . LEU A 1 188 ? 13.024 2.876 2.522 1.00 80.69 188 LEU A O 1
ATOM 1374 N N . SER A 1 189 ? 14.828 4.155 2.161 1.00 79.62 189 SER A N 1
ATOM 1375 C CA . SER A 1 189 ? 14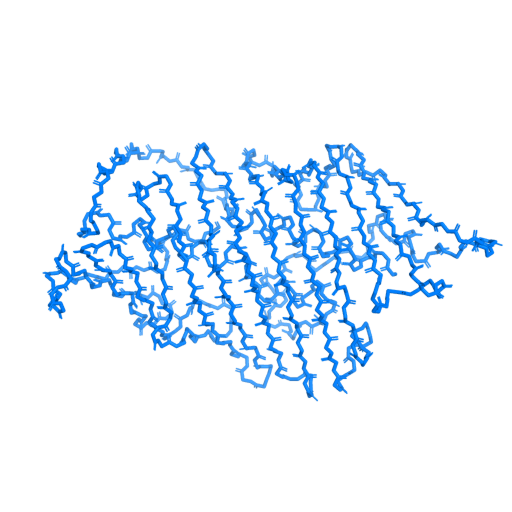.349 5.302 2.915 1.00 79.62 189 SER A CA 1
ATOM 1376 C C . SER A 1 189 ? 14.035 6.491 2.024 1.00 79.62 189 SER A C 1
ATOM 1378 O O . SER A 1 189 ? 14.721 6.767 1.034 1.00 79.62 189 SER A O 1
ATOM 1380 N N . GLY A 1 190 ? 12.974 7.191 2.405 1.00 76.62 190 GLY A N 1
ATOM 1381 C CA . GLY A 1 190 ? 12.558 8.461 1.850 1.00 76.62 190 GLY A CA 1
ATOM 1382 C C . GLY A 1 190 ? 12.605 9.540 2.916 1.00 76.62 190 GLY A C 1
ATOM 1383 O O . GLY A 1 190 ? 12.214 9.314 4.059 1.00 76.62 190 GLY A O 1
ATOM 1384 N N . THR A 1 191 ? 13.093 10.717 2.543 1.00 75.50 191 THR A N 1
ATOM 1385 C CA . THR A 1 191 ? 13.025 11.912 3.384 1.00 75.50 191 THR A 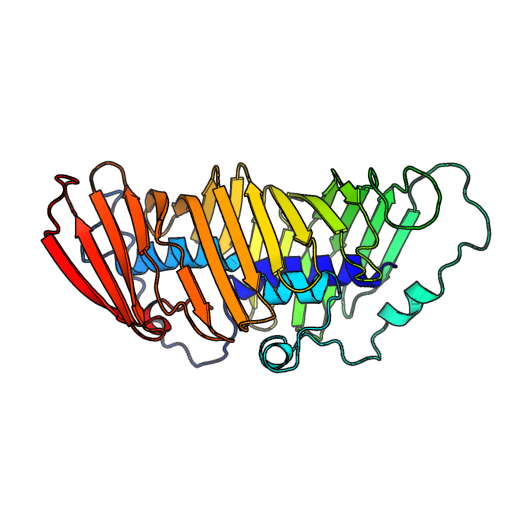CA 1
ATOM 1386 C C . THR A 1 191 ? 12.487 13.080 2.584 1.00 75.50 191 THR A C 1
ATOM 1388 O O . THR A 1 191 ? 13.062 13.419 1.547 1.00 75.50 191 THR A O 1
ATOM 1391 N N . ASP A 1 192 ? 11.417 13.708 3.051 1.00 72.94 192 ASP A N 1
ATOM 1392 C CA . ASP A 1 192 ? 10.826 14.868 2.386 1.00 72.94 192 ASP A CA 1
ATOM 1393 C C . ASP A 1 192 ? 11.519 16.200 2.771 1.00 72.94 192 ASP A C 1
ATOM 1395 O O . ASP A 1 192 ? 12.537 16.245 3.481 1.00 72.94 192 ASP A O 1
ATOM 1399 N N . VAL A 1 193 ? 10.976 17.321 2.284 1.00 70.19 193 VAL A N 1
ATOM 1400 C CA . VAL A 1 193 ? 11.479 18.669 2.601 1.00 70.19 193 VAL A CA 1
ATOM 1401 C C . VAL A 1 193 ? 11.263 19.072 4.058 1.00 70.19 193 VAL A C 1
ATOM 1403 O O . VAL A 1 193 ? 12.065 19.854 4.581 1.00 70.19 193 VAL A O 1
ATOM 1406 N N . ASP A 1 194 ? 10.246 18.523 4.714 1.00 68.19 194 ASP A N 1
ATOM 1407 C CA . ASP A 1 194 ? 9.891 18.804 6.104 1.00 68.19 194 ASP A CA 1
ATOM 1408 C C . ASP A 1 194 ? 10.636 17.898 7.102 1.00 68.19 194 ASP A C 1
ATOM 1410 O O . ASP A 1 194 ? 10.478 18.034 8.316 1.00 68.19 194 ASP A O 1
ATOM 1414 N N . GLN A 1 195 ? 11.582 17.090 6.599 1.00 69.50 195 GLN A N 1
ATOM 1415 C CA . GLN A 1 195 ? 12.403 16.135 7.358 1.00 69.50 195 GLN A CA 1
ATOM 1416 C C . GLN A 1 195 ? 11.597 14.971 7.929 1.00 69.50 195 GLN A C 1
ATOM 1418 O O . GLN A 1 195 ? 12.046 14.312 8.871 1.00 69.50 195 GLN A O 1
ATOM 1423 N N . PHE A 1 196 ? 10.433 14.709 7.348 1.00 64.44 196 PHE A N 1
ATOM 1424 C CA . PHE A 1 196 ? 9.732 13.468 7.552 1.00 64.44 196 PHE A CA 1
ATOM 1425 C C . PHE A 1 196 ? 10.559 12.329 6.946 1.00 64.44 196 PHE A C 1
ATOM 1427 O O . PHE A 1 196 ? 11.003 12.431 5.805 1.00 64.44 196 PHE A O 1
ATOM 1434 N N . GLU A 1 197 ? 10.804 11.265 7.714 1.00 71.19 197 GLU A N 1
ATOM 1435 C CA . GLU A 1 197 ? 11.592 10.107 7.284 1.00 71.19 197 GLU A CA 1
ATOM 1436 C C . GLU A 1 197 ? 10.751 8.836 7.401 1.00 71.19 197 GLU A C 1
ATOM 1438 O O . GLU A 1 197 ? 10.291 8.496 8.492 1.00 71.19 197 GLU A O 1
ATOM 1443 N N . ALA A 1 198 ? 10.613 8.128 6.280 1.00 69.12 198 ALA A N 1
ATOM 1444 C CA . ALA A 1 198 ? 10.094 6.769 6.213 1.00 69.12 198 ALA A CA 1
ATOM 1445 C C . ALA A 1 198 ? 11.206 5.827 5.757 1.00 69.12 198 ALA A C 1
ATOM 1447 O O . ALA A 1 198 ? 12.007 6.164 4.887 1.00 69.12 198 ALA A O 1
ATOM 1448 N N . THR A 1 199 ? 11.259 4.624 6.322 1.00 74.31 199 THR A N 1
ATOM 1449 C CA . THR A 1 199 ? 12.126 3.549 5.820 1.00 74.31 199 THR A CA 1
ATOM 1450 C C . THR A 1 199 ? 11.313 2.294 5.608 1.00 74.31 199 THR A C 1
ATOM 1452 O O . THR A 1 199 ? 10.805 1.751 6.580 1.00 74.31 199 THR A O 1
ATOM 1455 N N . MET A 1 200 ? 11.251 1.813 4.371 1.00 76.12 200 MET A N 1
ATOM 1456 C CA . MET A 1 200 ? 10.580 0.578 3.997 1.00 76.12 200 MET A CA 1
ATOM 1457 C C . MET A 1 200 ? 11.561 -0.596 3.966 1.00 76.12 200 MET A C 1
ATOM 1459 O O . MET A 1 200 ? 12.704 -0.485 3.509 1.00 76.12 200 MET A O 1
ATOM 1463 N N . SER A 1 201 ? 11.128 -1.751 4.456 1.00 84.56 201 SER A N 1
ATOM 1464 C CA . SER A 1 201 ? 11.868 -3.011 4.342 1.00 84.56 201 SER A CA 1
ATOM 1465 C C . SER A 1 201 ? 10.917 -4.181 4.153 1.00 84.56 201 SER A C 1
ATOM 1467 O O . SER A 1 201 ? 9.869 -4.237 4.791 1.00 84.56 201 SER A O 1
ATOM 1469 N N . GLY A 1 202 ? 11.313 -5.130 3.309 1.00 85.50 202 GLY A N 1
ATOM 1470 C CA . GLY A 1 202 ? 10.476 -6.262 2.925 1.00 85.50 202 GLY A CA 1
ATOM 1471 C C . GLY A 1 202 ? 10.011 -6.144 1.482 1.00 85.50 202 GLY A C 1
ATOM 1472 O O . GLY A 1 202 ? 10.596 -5.403 0.690 1.00 85.50 202 GLY A O 1
ATOM 1473 N N . GLY A 1 203 ? 8.973 -6.894 1.134 1.00 84.50 203 GLY A N 1
ATOM 1474 C CA . GLY A 1 203 ? 8.556 -7.002 -0.252 1.00 84.50 203 GLY A CA 1
ATOM 1475 C C . GLY A 1 203 ? 7.086 -7.329 -0.416 1.00 84.50 203 GLY A C 1
ATOM 1476 O O . GLY A 1 203 ? 6.444 -7.931 0.446 1.00 84.50 203 GLY A O 1
ATOM 1477 N N . PHE A 1 204 ? 6.570 -6.933 -1.568 1.00 84.25 204 PHE A N 1
ATOM 1478 C CA . PHE A 1 204 ? 5.191 -7.141 -1.962 1.00 84.25 204 PHE A CA 1
ATOM 1479 C C . PHE A 1 204 ? 5.101 -7.382 -3.465 1.00 84.25 204 PHE A C 1
ATOM 1481 O O . PHE A 1 204 ? 5.985 -7.029 -4.244 1.00 84.25 204 PHE A O 1
ATOM 1488 N N . SER A 1 205 ? 4.015 -8.004 -3.889 1.00 87.25 205 SER A N 1
ATOM 1489 C CA . SER A 1 205 ? 3.672 -8.204 -5.288 1.00 87.25 205 SER A CA 1
ATOM 1490 C C . SER A 1 205 ? 2.493 -7.327 -5.650 1.00 87.25 205 SER A C 1
ATOM 1492 O O . SER A 1 205 ? 1.530 -7.252 -4.894 1.00 87.25 205 SER A O 1
ATOM 1494 N N . LEU A 1 206 ? 2.583 -6.696 -6.814 1.00 86.50 206 LEU A N 1
ATOM 1495 C CA . LEU A 1 206 ? 1.483 -5.999 -7.452 1.00 86.50 206 LEU A CA 1
ATOM 1496 C C . LEU A 1 206 ? 0.978 -6.847 -8.617 1.00 86.50 206 LEU A C 1
ATOM 1498 O O . LEU A 1 206 ? 1.774 -7.329 -9.428 1.00 86.50 206 LEU A O 1
ATOM 1502 N N . ALA A 1 207 ? -0.336 -6.939 -8.756 1.00 87.88 207 ALA A N 1
ATOM 1503 C CA . ALA A 1 207 ? -1.006 -7.301 -9.990 1.00 87.88 207 ALA A CA 1
ATOM 1504 C C . ALA A 1 207 ? -1.990 -6.197 -10.394 1.00 87.88 207 ALA A C 1
ATOM 1506 O O . ALA A 1 207 ? -2.670 -5.614 -9.558 1.00 87.88 207 ALA A O 1
ATOM 1507 N N . ALA A 1 208 ? -2.056 -5.921 -11.690 1.00 85.88 208 ALA A N 1
ATOM 1508 C CA . ALA A 1 208 ? -2.958 -4.966 -12.304 1.00 85.88 208 ALA A CA 1
ATOM 1509 C C . ALA A 1 208 ? -3.512 -5.557 -13.600 1.00 85.88 208 ALA A C 1
ATOM 1511 O O . ALA A 1 208 ? -2.754 -6.056 -14.440 1.00 85.88 208 ALA A O 1
ATOM 1512 N N . GLU A 1 209 ? -4.819 -5.471 -13.815 1.00 88.94 209 GLU A N 1
ATOM 1513 C CA . GLU A 1 209 ? -5.418 -5.911 -15.069 1.00 88.94 209 GLU A CA 1
ATOM 1514 C C . GLU A 1 209 ? -6.627 -5.095 -15.502 1.00 88.94 209 GLU A C 1
ATOM 1516 O O . GLU A 1 209 ? -7.319 -4.449 -14.719 1.00 88.94 209 GLU A O 1
ATOM 1521 N N . THR A 1 210 ? -6.900 -5.152 -16.803 1.00 90.56 210 THR A N 1
ATOM 1522 C CA . THR A 1 210 ? -8.170 -4.690 -17.348 1.00 90.56 210 THR A CA 1
ATOM 1523 C C . THR A 1 210 ? -8.551 -5.477 -18.591 1.00 90.56 210 THR A C 1
ATOM 1525 O O . THR A 1 210 ? -7.739 -5.756 -19.478 1.00 90.56 210 THR A O 1
ATOM 1528 N N . GLN A 1 211 ? -9.840 -5.788 -18.700 1.00 92.88 211 GLN A N 1
ATOM 1529 C CA . GLN A 1 211 ? -10.401 -6.455 -19.876 1.00 92.88 211 GLN A CA 1
ATOM 1530 C C . GLN A 1 211 ? -10.956 -5.472 -20.911 1.00 92.88 211 GLN A C 1
ATOM 1532 O O . GLN A 1 211 ? -11.092 -5.809 -22.089 1.00 92.88 211 GLN A O 1
ATOM 1537 N N . ASN A 1 212 ? -11.322 -4.263 -20.482 1.00 89.38 212 ASN A N 1
ATOM 1538 C CA . ASN A 1 212 ? -12.087 -3.308 -21.287 1.00 89.38 212 ASN A CA 1
ATOM 1539 C C . ASN A 1 212 ? -11.540 -1.871 -21.240 1.00 89.38 212 ASN A C 1
ATOM 1541 O O . ASN A 1 212 ? -12.063 -1.025 -21.964 1.00 89.38 212 ASN A O 1
ATOM 1545 N N . GLY A 1 213 ? -10.513 -1.600 -20.427 1.00 83.12 213 GLY A N 1
ATOM 1546 C CA . GLY A 1 213 ? -9.935 -0.268 -20.219 1.00 83.12 213 GLY A CA 1
ATOM 1547 C C . GLY A 1 213 ? -10.835 0.686 -19.431 1.00 83.12 213 GLY A C 1
ATOM 1548 O O . GLY A 1 213 ? -10.565 1.879 -19.396 1.00 83.12 213 GLY A O 1
ATOM 1549 N N . LEU A 1 214 ? -11.931 0.184 -18.860 1.00 86.56 214 LEU A N 1
ATOM 1550 C CA . LEU A 1 214 ? -12.898 0.953 -18.073 1.00 86.56 214 LEU A CA 1
ATOM 1551 C C . LEU A 1 214 ? -12.990 0.458 -16.634 1.00 86.56 214 LEU A C 1
ATOM 1553 O O . LEU A 1 214 ? -13.344 1.237 -15.766 1.00 86.56 214 LEU A O 1
ATOM 1557 N N . ILE A 1 215 ? -12.707 -0.819 -16.396 1.00 89.00 215 ILE A N 1
ATOM 1558 C CA . ILE A 1 215 ? -12.593 -1.401 -15.064 1.00 89.00 215 ILE A CA 1
ATOM 1559 C C . ILE A 1 215 ? -11.151 -1.860 -14.919 1.00 89.00 215 ILE A C 1
ATOM 1561 O O . ILE A 1 215 ? -10.688 -2.641 -15.758 1.00 89.00 215 ILE A O 1
ATOM 1565 N N . ILE A 1 216 ? -10.449 -1.339 -13.922 1.00 85.44 216 ILE A N 1
ATOM 1566 C CA . ILE A 1 216 ? -9.090 -1.751 -13.575 1.00 85.44 216 ILE A CA 1
ATOM 1567 C C . ILE A 1 216 ? -9.159 -2.464 -12.235 1.00 85.44 216 ILE A C 1
ATOM 1569 O O . ILE A 1 216 ? -9.727 -1.932 -11.287 1.00 85.44 216 ILE A O 1
ATOM 1573 N N . GLU A 1 217 ? -8.601 -3.664 -12.192 1.00 89.56 217 GLU A N 1
ATOM 1574 C CA . GLU A 1 217 ? -8.461 -4.459 -10.977 1.00 89.56 217 GLU A CA 1
ATOM 1575 C C . GLU A 1 217 ? -6.994 -4.399 -10.552 1.00 89.56 217 GLU A C 1
ATOM 1577 O O . GLU A 1 217 ? -6.098 -4.594 -11.380 1.00 89.56 217 GLU A O 1
ATOM 1582 N N . LEU A 1 218 ? -6.760 -4.087 -9.284 1.00 86.62 218 LEU A N 1
ATOM 1583 C CA . LEU A 1 218 ? -5.457 -3.974 -8.649 1.00 86.62 218 LEU A CA 1
ATOM 1584 C C . LEU A 1 218 ? -5.432 -4.885 -7.430 1.00 86.62 218 LEU A C 1
ATOM 1586 O O . LEU A 1 218 ? -6.408 -4.965 -6.693 1.00 86.62 218 LEU A O 1
ATOM 1590 N N . SER A 1 219 ? -4.312 -5.562 -7.227 1.00 88.94 219 SER A N 1
ATOM 1591 C CA . SER A 1 219 ? -4.096 -6.431 -6.079 1.00 88.94 219 SER A CA 1
ATOM 1592 C C . SER A 1 219 ? -2.666 -6.273 -5.597 1.00 88.94 219 SER A C 1
ATOM 1594 O O . SER A 1 219 ? -1.718 -6.384 -6.381 1.00 88.94 219 SER A O 1
ATOM 1596 N N . LEU A 1 220 ? -2.515 -6.001 -4.310 1.00 86.94 220 LEU A N 1
ATOM 1597 C CA . LEU A 1 220 ? -1.250 -5.901 -3.608 1.00 86.94 220 LEU A CA 1
ATOM 1598 C C . LEU A 1 220 ? -1.191 -7.007 -2.565 1.00 86.94 220 LEU A C 1
ATOM 1600 O O . LEU A 1 220 ? -2.076 -7.120 -1.725 1.00 86.94 220 LEU A O 1
ATOM 1604 N N . THR A 1 221 ? -0.139 -7.817 -2.593 1.00 89.81 221 THR A N 1
ATOM 1605 C CA . THR A 1 221 ? 0.019 -8.930 -1.649 1.00 89.81 221 THR A CA 1
ATOM 1606 C C . THR A 1 221 ? 1.432 -8.982 -1.109 1.00 89.81 221 THR A C 1
ATOM 1608 O O . THR A 1 221 ? 2.372 -8.866 -1.895 1.00 89.81 221 THR A O 1
ATOM 1611 N N . GLY A 1 222 ? 1.622 -9.248 0.177 1.00 87.69 222 GLY A N 1
ATOM 1612 C CA . GLY A 1 222 ? 2.963 -9.377 0.742 1.00 87.69 222 GLY A CA 1
ATOM 1613 C C . GLY A 1 222 ? 3.003 -10.242 1.990 1.00 87.69 222 GLY A C 1
ATOM 1614 O O . GLY A 1 222 ? 2.054 -10.284 2.768 1.00 87.69 222 GLY A O 1
ATOM 1615 N N . ASP A 1 223 ? 4.134 -10.919 2.185 1.00 88.06 223 ASP A N 1
ATOM 1616 C CA . ASP A 1 223 ? 4.387 -11.684 3.408 1.00 88.06 223 ASP A CA 1
ATOM 1617 C C . ASP A 1 223 ? 4.689 -10.729 4.570 1.00 88.06 223 ASP A C 1
ATOM 1619 O O . ASP A 1 223 ? 4.205 -10.916 5.683 1.00 88.06 223 ASP A O 1
ATOM 1623 N N . SER A 1 224 ? 5.512 -9.703 4.321 1.00 86.44 224 SER A N 1
ATOM 1624 C CA . SER A 1 224 ? 5.810 -8.672 5.308 1.00 86.44 224 SER A CA 1
ATOM 1625 C C . SER A 1 224 ? 6.403 -7.415 4.677 1.00 86.44 224 SER A C 1
ATOM 1627 O O . SER A 1 224 ? 7.331 -7.501 3.866 1.00 86.44 224 SER A O 1
ATOM 1629 N N . VAL A 1 225 ? 5.892 -6.257 5.094 1.00 83.00 225 VAL A N 1
ATOM 1630 C CA . VAL A 1 225 ? 6.458 -4.937 4.796 1.00 83.00 225 VAL A CA 1
ATOM 1631 C C . VAL A 1 225 ? 6.435 -4.117 6.078 1.00 83.00 225 VAL A C 1
ATOM 1633 O O . VAL A 1 225 ? 5.387 -3.973 6.701 1.00 83.00 225 VAL A O 1
ATOM 1636 N N . SER A 1 226 ? 7.592 -3.594 6.470 1.00 81.69 226 SER A N 1
ATOM 1637 C CA . SER A 1 226 ? 7.729 -2.699 7.618 1.00 81.69 226 SER A CA 1
ATOM 1638 C C . SER A 1 226 ? 8.011 -1.282 7.159 1.00 81.69 226 SER A C 1
ATOM 1640 O O . SER A 1 226 ? 8.801 -1.092 6.229 1.00 81.69 226 SER A O 1
ATOM 1642 N N . TRP A 1 227 ? 7.459 -0.308 7.875 1.00 74.69 227 TRP A N 1
ATOM 1643 C CA . TRP A 1 227 ? 7.863 1.087 7.788 1.00 74.69 227 TRP A CA 1
ATOM 1644 C C . TRP A 1 227 ? 8.162 1.666 9.170 1.00 74.69 227 TRP A C 1
ATOM 1646 O O . TRP A 1 227 ? 7.649 1.215 10.193 1.00 74.69 227 TRP A O 1
ATOM 1656 N N . ILE A 1 228 ? 9.070 2.640 9.200 1.00 70.38 228 ILE A N 1
ATOM 1657 C CA . ILE A 1 228 ? 9.461 3.355 10.417 1.00 70.38 228 ILE A CA 1
ATOM 1658 C C . ILE A 1 228 ? 9.050 4.815 10.263 1.00 70.38 228 ILE A C 1
ATOM 1660 O O . ILE A 1 228 ? 9.518 5.455 9.324 1.00 70.38 228 ILE A O 1
ATOM 1664 N N . ARG A 1 229 ? 8.251 5.337 11.201 1.00 66.94 229 ARG A N 1
ATOM 1665 C CA . ARG A 1 229 ? 7.756 6.724 11.242 1.00 66.94 229 ARG A CA 1
ATOM 1666 C C . ARG A 1 229 ? 8.060 7.342 12.597 1.00 66.94 229 ARG A C 1
ATOM 1668 O O . ARG A 1 229 ? 7.642 6.832 13.626 1.00 66.94 229 ARG A O 1
ATOM 1675 N N . SER A 1 230 ? 8.817 8.439 12.633 1.00 68.44 230 SER A N 1
ATOM 1676 C CA . SER A 1 230 ? 9.128 9.170 13.883 1.00 68.44 230 SER A CA 1
ATOM 1677 C C . SER A 1 230 ? 9.712 8.316 15.032 1.00 68.44 230 SER A C 1
ATOM 1679 O O . SER A 1 230 ? 9.719 8.737 16.189 1.00 68.44 230 SER A O 1
ATOM 1681 N N . GLY A 1 231 ? 10.273 7.142 14.715 1.00 69.88 231 GLY A N 1
ATOM 1682 C CA . GLY A 1 231 ? 10.801 6.173 15.680 1.00 69.88 231 GLY A CA 1
ATOM 1683 C C . GLY A 1 231 ? 9.837 5.045 16.066 1.00 69.88 231 GLY A C 1
ATOM 1684 O O . GLY A 1 231 ? 10.293 4.092 16.701 1.00 69.88 231 GLY A O 1
ATOM 1685 N N . ASP A 1 232 ? 8.573 5.126 15.659 1.00 74.75 232 ASP A N 1
ATOM 1686 C CA . ASP A 1 232 ? 7.605 4.033 15.694 1.00 74.75 232 ASP A CA 1
ATOM 1687 C C . ASP A 1 232 ? 7.796 3.123 14.479 1.00 74.75 232 ASP A C 1
ATOM 1689 O O . ASP A 1 232 ? 8.345 3.528 13.453 1.00 74.75 232 ASP A O 1
ATOM 1693 N N . THR A 1 233 ? 7.463 1.847 14.634 1.00 81.31 233 THR A N 1
ATOM 1694 C CA . THR A 1 233 ? 7.606 0.838 13.585 1.00 81.31 233 THR A CA 1
ATOM 1695 C C . THR A 1 233 ? 6.302 0.090 13.451 1.00 81.31 233 THR A C 1
ATOM 1697 O O . THR A 1 233 ? 5.854 -0.551 14.401 1.00 81.31 233 THR A O 1
ATOM 1700 N N . ASP A 1 234 ? 5.773 0.111 12.241 1.00 82.00 234 ASP A N 1
ATOM 1701 C CA . ASP A 1 234 ? 4.593 -0.637 11.862 1.00 82.00 234 ASP A CA 1
ATOM 1702 C C . ASP A 1 234 ? 4.995 -1.676 10.827 1.00 82.00 234 ASP A C 1
ATOM 1704 O O . ASP A 1 234 ? 5.884 -1.467 9.996 1.00 82.00 234 ASP A O 1
ATOM 1708 N N . THR A 1 235 ? 4.414 -2.862 10.933 1.00 86.69 235 THR A N 1
ATOM 1709 C CA . THR A 1 235 ? 4.704 -3.971 10.030 1.00 86.69 235 THR A CA 1
ATOM 1710 C C . THR A 1 235 ? 3.417 -4.637 9.604 1.00 86.69 235 THR A C 1
ATOM 1712 O O . THR A 1 235 ? 2.749 -5.281 10.413 1.00 86.69 235 THR A O 1
ATOM 1715 N N . LEU A 1 236 ? 3.105 -4.542 8.316 1.00 89.19 236 LEU A N 1
ATOM 1716 C CA . LEU A 1 236 ? 2.100 -5.393 7.700 1.00 89.19 236 LEU A CA 1
ATOM 1717 C C . LEU A 1 236 ? 2.650 -6.796 7.501 1.00 89.19 236 LEU A C 1
ATOM 1719 O O . LEU A 1 236 ? 3.814 -6.978 7.138 1.00 89.19 236 LEU A O 1
ATOM 1723 N N . ILE A 1 237 ? 1.799 -7.787 7.748 1.00 91.44 237 ILE A N 1
ATOM 1724 C CA . ILE A 1 237 ? 2.127 -9.212 7.703 1.00 91.44 237 ILE A CA 1
ATOM 1725 C C . ILE A 1 237 ? 0.992 -9.959 7.005 1.00 91.44 237 ILE A C 1
ATOM 1727 O O . ILE A 1 237 ? -0.179 -9.724 7.315 1.00 91.44 237 ILE A O 1
ATOM 1731 N N . ASP A 1 238 ? 1.351 -10.884 6.112 1.00 94.31 238 ASP A N 1
ATOM 1732 C CA . ASP A 1 238 ? 0.435 -11.767 5.378 1.00 94.31 238 ASP A CA 1
ATOM 1733 C C . ASP A 1 238 ? -0.775 -11.004 4.806 1.00 94.31 238 ASP A C 1
ATOM 1735 O O . ASP A 1 238 ? -1.931 -11.382 5.019 1.00 94.31 238 ASP A O 1
ATOM 1739 N N . PHE A 1 239 ? -0.509 -9.884 4.131 1.00 90.56 239 PHE A N 1
ATOM 1740 C CA . PHE A 1 239 ? -1.537 -8.937 3.721 1.00 90.56 239 PHE A CA 1
ATOM 1741 C C . PHE A 1 239 ? -1.936 -9.096 2.253 1.00 90.56 239 PHE A C 1
ATOM 1743 O O . PHE A 1 239 ? -1.133 -9.479 1.396 1.00 90.56 239 PHE A O 1
ATOM 1750 N N . VAL A 1 240 ? -3.192 -8.754 1.978 1.00 93.06 240 VAL A N 1
ATOM 1751 C CA . VAL A 1 240 ? -3.787 -8.604 0.651 1.00 93.06 240 VAL A CA 1
ATOM 1752 C C . VAL A 1 240 ? -4.637 -7.338 0.665 1.00 93.06 240 VAL A C 1
ATOM 1754 O O . VAL A 1 240 ? -5.484 -7.187 1.545 1.00 93.06 240 VAL A O 1
ATOM 1757 N N . VAL A 1 241 ? -4.417 -6.453 -0.302 1.00 88.94 241 VAL A N 1
ATOM 1758 C CA . VAL A 1 241 ? -5.240 -5.267 -0.561 1.00 88.94 241 VAL A CA 1
ATOM 1759 C C . VAL A 1 241 ? -5.671 -5.315 -2.017 1.00 88.94 241 VAL A C 1
ATOM 1761 O O . VAL A 1 241 ? -4.833 -5.321 -2.916 1.00 88.94 241 VAL A O 1
ATOM 1764 N N . ASP A 1 242 ? -6.974 -5.384 -2.244 1.00 89.88 242 ASP A N 1
ATOM 1765 C CA . ASP A 1 242 ? -7.578 -5.435 -3.566 1.00 89.88 242 ASP A CA 1
ATOM 1766 C C . ASP A 1 242 ? -8.379 -4.156 -3.809 1.00 89.88 242 ASP A C 1
ATOM 1768 O O . ASP A 1 242 ? -9.168 -3.735 -2.961 1.00 89.88 242 ASP A O 1
ATOM 1772 N N . GLU A 1 243 ? -8.237 -3.573 -4.999 1.00 87.44 243 GLU A N 1
ATOM 1773 C CA . GLU A 1 243 ? -9.103 -2.490 -5.455 1.00 87.44 243 GLU A CA 1
ATOM 1774 C C . GLU A 1 243 ? -9.608 -2.696 -6.866 1.00 87.44 243 GLU A C 1
ATOM 1776 O O . GLU A 1 243 ? -8.920 -3.184 -7.762 1.00 87.44 243 GLU A O 1
ATOM 1781 N N . ILE A 1 244 ? -10.847 -2.266 -7.066 1.00 89.25 244 ILE A N 1
ATOM 1782 C CA . ILE A 1 244 ? -11.486 -2.246 -8.370 1.00 89.25 244 ILE A CA 1
ATOM 1783 C C . ILE A 1 244 ? -11.929 -0.825 -8.652 1.00 89.25 244 ILE A C 1
ATOM 1785 O O . ILE A 1 244 ? -12.831 -0.310 -7.994 1.00 89.25 244 ILE A O 1
ATOM 1789 N N . PHE A 1 245 ? -11.348 -0.221 -9.683 1.00 86.75 245 PHE A N 1
ATOM 1790 C CA . PHE A 1 245 ? -11.709 1.109 -10.145 1.00 86.75 245 PHE A CA 1
ATOM 1791 C C . PHE A 1 245 ? -12.567 1.033 -11.414 1.00 86.75 245 PHE A C 1
ATOM 1793 O O . PHE A 1 245 ? -12.132 0.486 -12.429 1.00 86.75 245 PHE A O 1
ATOM 1800 N N . ASP A 1 246 ? -13.769 1.620 -11.398 1.00 87.31 246 ASP A N 1
ATOM 1801 C CA . ASP A 1 246 ? -14.667 1.719 -12.559 1.00 87.31 246 ASP A CA 1
ATOM 1802 C C . ASP A 1 246 ? -14.754 3.164 -13.080 1.00 87.31 246 ASP A C 1
ATOM 1804 O O . ASP A 1 246 ? -15.445 4.027 -12.530 1.00 87.31 246 ASP A O 1
ATOM 1808 N N . PHE A 1 247 ? -14.110 3.415 -14.221 1.00 82.94 247 PHE A N 1
ATOM 1809 C CA . PHE A 1 247 ? -14.129 4.694 -14.936 1.00 82.94 247 PHE A CA 1
ATOM 1810 C C . PHE A 1 247 ? -15.510 5.072 -15.496 1.00 82.94 247 PHE A C 1
ATOM 1812 O O . PHE A 1 247 ? -15.724 6.234 -15.846 1.00 82.94 247 PHE A O 1
ATOM 1819 N N . ASN A 1 248 ? -16.466 4.141 -15.621 1.00 87.50 248 ASN A N 1
ATOM 1820 C CA . ASN A 1 248 ? -17.822 4.479 -16.078 1.00 87.50 248 ASN A CA 1
ATOM 1821 C C . ASN A 1 248 ? -18.611 5.225 -15.008 1.00 87.50 248 ASN A C 1
ATOM 1823 O O . ASN A 1 248 ? -19.399 6.121 -15.324 1.00 87.50 248 ASN A O 1
ATOM 1827 N N . THR A 1 249 ? -18.450 4.800 -13.761 1.00 89.56 249 THR A N 1
ATOM 1828 C CA . THR A 1 249 ? -19.178 5.319 -12.603 1.00 89.56 249 THR A CA 1
ATOM 1829 C C . THR A 1 249 ? -18.330 6.263 -11.767 1.00 89.56 249 THR A C 1
ATOM 1831 O O . THR A 1 249 ? -18.904 7.008 -10.976 1.00 89.56 249 THR A O 1
ATOM 1834 N N . MET A 1 250 ? -17.013 6.291 -11.996 1.00 84.31 250 MET A N 1
ATOM 1835 C CA . MET A 1 250 ? -16.032 7.024 -11.192 1.00 84.31 250 MET A CA 1
ATOM 1836 C C . MET A 1 250 ? -16.093 6.568 -9.732 1.00 84.31 250 MET A C 1
ATOM 1838 O O . MET A 1 250 ? -16.198 7.383 -8.814 1.00 84.31 250 MET A O 1
ATOM 1842 N N . THR A 1 251 ? -16.111 5.248 -9.545 1.00 87.06 251 THR A N 1
ATOM 1843 C CA . THR A 1 251 ? -16.198 4.602 -8.233 1.00 87.06 251 THR A CA 1
ATOM 1844 C C . THR A 1 251 ? -15.084 3.592 -8.068 1.00 87.06 251 THR A C 1
ATOM 1846 O O . THR A 1 251 ? -14.788 2.874 -9.026 1.00 87.06 251 THR A O 1
ATOM 1849 N N . ALA A 1 252 ? -14.565 3.480 -6.853 1.00 86.88 252 ALA A N 1
ATOM 1850 C CA . ALA A 1 252 ? -13.645 2.423 -6.474 1.00 86.88 252 ALA A CA 1
ATOM 1851 C C . ALA A 1 252 ? -14.226 1.561 -5.353 1.00 86.88 252 ALA A C 1
ATOM 1853 O O . ALA A 1 252 ? -15.048 2.035 -4.558 1.00 86.88 252 ALA A O 1
ATOM 1854 N N . THR A 1 253 ? -13.814 0.298 -5.301 1.00 90.81 253 THR A N 1
ATOM 1855 C CA . THR A 1 253 ? -14.039 -0.565 -4.140 1.00 90.81 253 THR A CA 1
ATOM 1856 C C . THR A 1 253 ? -12.723 -1.069 -3.596 1.00 90.81 253 THR A C 1
ATOM 1858 O O . THR A 1 253 ? -11.920 -1.512 -4.408 1.00 90.81 253 THR A O 1
ATOM 1861 N N . LEU A 1 254 ? -12.547 -1.063 -2.275 1.00 89.75 254 LEU A N 1
ATOM 1862 C CA . LEU A 1 254 ? -11.339 -1.550 -1.607 1.00 89.75 254 LEU A CA 1
ATOM 1863 C C . LEU A 1 254 ? -11.682 -2.648 -0.595 1.00 89.75 254 LEU A C 1
ATOM 1865 O O . LEU A 1 254 ? -12.570 -2.481 0.249 1.00 89.75 254 LEU A O 1
ATOM 1869 N N . ASP A 1 255 ? -10.953 -3.755 -0.679 1.00 92.56 255 ASP A N 1
ATOM 1870 C CA . ASP A 1 255 ? -10.982 -4.871 0.261 1.00 92.56 255 ASP A CA 1
ATOM 1871 C C . ASP A 1 255 ? -9.567 -5.115 0.792 1.00 92.56 255 ASP A C 1
ATOM 1873 O O . ASP A 1 255 ? -8.598 -5.079 0.040 1.00 92.56 255 ASP A O 1
ATOM 1877 N N . ALA A 1 256 ? -9.434 -5.370 2.091 1.00 93.00 256 ALA A N 1
ATOM 1878 C CA . ALA A 1 256 ? -8.148 -5.592 2.727 1.00 93.00 256 ALA A CA 1
ATOM 1879 C C . ALA A 1 256 ? -8.236 -6.714 3.762 1.00 93.00 256 ALA A C 1
ATOM 1881 O O . ALA A 1 256 ? -9.228 -6.858 4.481 1.00 93.00 256 ALA A O 1
ATOM 1882 N N . VAL A 1 257 ? -7.184 -7.516 3.856 1.00 96.69 257 VAL A N 1
ATOM 1883 C CA . VAL A 1 257 ? -7.020 -8.531 4.896 1.00 96.69 257 VAL A CA 1
ATOM 1884 C C . VAL A 1 257 ? -5.547 -8.678 5.232 1.00 96.69 257 VAL A C 1
ATOM 1886 O O . VAL A 1 257 ? -4.702 -8.618 4.344 1.00 96.69 257 VAL A O 1
ATOM 1889 N N . GLY A 1 258 ? -5.225 -8.880 6.503 1.00 95.25 258 GLY A N 1
ATOM 1890 C CA . GLY A 1 258 ? -3.846 -9.072 6.932 1.00 95.25 258 GLY A CA 1
ATOM 1891 C C . GLY A 1 258 ? -3.680 -8.942 8.434 1.00 95.25 258 GLY A C 1
ATOM 1892 O O . GLY A 1 258 ? -4.637 -9.050 9.206 1.00 95.25 258 GLY A O 1
ATOM 1893 N N . SER A 1 259 ? -2.438 -8.734 8.856 1.00 94.44 259 SER A N 1
ATOM 1894 C CA . SER A 1 259 ? -2.109 -8.358 10.228 1.00 94.44 259 SER A CA 1
ATOM 1895 C C . SER A 1 259 ? -1.218 -7.126 10.253 1.00 94.44 259 SER A C 1
ATOM 1897 O O . SER A 1 259 ? -0.409 -6.935 9.349 1.00 94.44 259 SER A O 1
ATOM 1899 N N . LEU A 1 260 ? -1.350 -6.326 11.305 1.00 91.50 260 LEU A N 1
ATOM 1900 C CA . LEU A 1 260 ? -0.484 -5.195 11.601 1.00 91.50 260 LEU A CA 1
ATOM 1901 C C . LEU A 1 260 ? 0.191 -5.437 12.951 1.00 91.50 260 LEU A C 1
ATOM 1903 O O . LEU A 1 260 ? -0.490 -5.625 13.959 1.00 91.50 260 LEU A O 1
ATOM 1907 N N . ASP A 1 261 ? 1.520 -5.437 12.970 1.00 89.56 261 ASP A N 1
ATOM 1908 C CA . ASP A 1 261 ? 2.317 -5.331 14.191 1.00 89.56 261 ASP A CA 1
ATOM 1909 C C . ASP A 1 261 ? 2.765 -3.879 14.349 1.00 89.56 261 ASP A C 1
ATOM 1911 O O . ASP A 1 261 ? 3.645 -3.427 13.618 1.00 89.56 261 ASP A O 1
ATOM 1915 N N . SER A 1 262 ? 2.125 -3.152 15.266 1.00 81.00 262 SER A N 1
ATOM 1916 C CA . SER A 1 262 ? 2.381 -1.728 15.497 1.00 81.00 262 SER A CA 1
ATOM 1917 C C . SER A 1 262 ? 2.993 -1.494 16.873 1.00 81.00 262 SER A C 1
ATOM 1919 O O . SER A 1 262 ? 2.517 -2.007 17.896 1.00 81.00 262 SER A O 1
ATOM 1921 N N . THR A 1 263 ? 4.039 -0.667 16.933 1.00 74.19 263 THR A N 1
ATOM 1922 C CA . THR A 1 263 ? 4.606 -0.228 18.216 1.00 74.19 263 THR A CA 1
ATOM 1923 C C . THR A 1 263 ? 3.656 0.667 19.009 1.00 74.19 263 THR A C 1
ATOM 1925 O O . THR A 1 263 ? 3.759 0.684 20.240 1.00 74.19 263 THR A O 1
ATOM 1928 N N . VAL A 1 264 ? 2.728 1.359 18.338 1.00 67.31 264 VAL A N 1
ATOM 1929 C CA . VAL A 1 264 ? 1.709 2.230 18.950 1.00 67.31 264 VAL A CA 1
ATOM 1930 C C . VAL A 1 264 ? 0.621 1.385 19.609 1.00 67.31 264 VAL A C 1
ATOM 1932 O O . VAL A 1 264 ? 0.346 1.548 20.803 1.00 67.31 264 VAL A O 1
ATOM 1935 N N . ALA A 1 265 ? 0.087 0.403 18.876 1.00 65.38 265 ALA A N 1
ATOM 1936 C CA . ALA A 1 265 ? -0.850 -0.587 19.407 1.00 65.38 265 ALA A CA 1
ATOM 1937 C C . ALA A 1 265 ? -0.237 -1.431 20.538 1.00 65.38 265 ALA A C 1
ATOM 1939 O O . ALA A 1 265 ? -0.931 -1.896 21.445 1.00 65.38 265 ALA A O 1
ATOM 1940 N N . GLY A 1 266 ? 1.081 -1.649 20.485 1.00 75.75 266 GLY A N 1
ATOM 1941 C CA . GLY A 1 266 ? 1.809 -2.490 21.431 1.00 75.75 266 GLY A CA 1
ATOM 1942 C C . GLY A 1 266 ? 1.479 -3.982 21.303 1.00 75.75 266 GLY A C 1
ATOM 1943 O O . GLY A 1 266 ? 1.928 -4.775 22.136 1.00 75.75 266 GLY A O 1
ATOM 1944 N N . GLU A 1 267 ? 0.711 -4.374 20.288 1.00 79.62 267 GLU A N 1
ATOM 1945 C CA . GLU A 1 267 ? 0.346 -5.747 19.957 1.00 79.62 267 GLU A CA 1
ATOM 1946 C C . GLU A 1 267 ? 0.143 -5.925 18.447 1.00 79.62 267 GLU A C 1
ATOM 1948 O O . GLU A 1 267 ? -0.058 -4.960 17.713 1.00 79.62 267 GLU A O 1
ATOM 1953 N N . THR A 1 268 ? 0.172 -7.181 18.002 1.00 90.44 268 THR A N 1
ATOM 1954 C CA . THR A 1 268 ? -0.192 -7.544 16.634 1.00 90.44 268 THR A CA 1
ATOM 1955 C C . THR A 1 268 ? -1.699 -7.754 16.547 1.00 90.44 268 THR A C 1
ATOM 1957 O O . THR A 1 268 ? -2.253 -8.593 17.268 1.00 90.44 268 THR A O 1
ATOM 1960 N N . VAL A 1 269 ? -2.350 -7.044 15.633 1.00 93.19 269 VAL A N 1
ATOM 1961 C CA . VAL A 1 269 ? -3.778 -7.189 15.337 1.00 93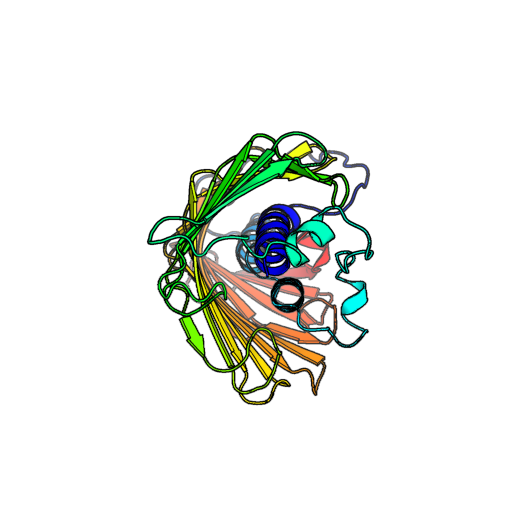.19 269 VAL A CA 1
ATOM 1962 C C . VAL A 1 269 ? -3.979 -7.788 13.955 1.00 93.19 269 VAL A C 1
ATOM 1964 O O . VAL A 1 269 ? -3.151 -7.626 13.066 1.00 93.19 269 VAL A O 1
ATOM 1967 N N . THR A 1 270 ? -5.093 -8.484 13.771 1.00 95.62 270 THR A N 1
ATOM 1968 C CA . THR A 1 270 ? -5.575 -8.915 12.452 1.00 95.62 270 THR A CA 1
ATOM 1969 C C . THR A 1 270 ? -6.640 -7.948 11.969 1.00 95.62 270 THR A C 1
ATOM 1971 O O . THR A 1 270 ? -7.386 -7.410 12.787 1.00 95.62 270 THR A O 1
ATOM 1974 N N . PHE A 1 271 ? -6.741 -7.745 10.664 1.00 96.06 271 PHE A N 1
ATOM 1975 C CA . PHE A 1 271 ? -7.800 -6.948 10.063 1.00 96.06 271 PHE A CA 1
ATOM 1976 C C . PHE A 1 271 ? -8.401 -7.673 8.861 1.00 96.06 271 PHE A C 1
ATOM 1978 O O . PHE A 1 271 ? -7.701 -8.383 8.138 1.00 96.06 271 PHE A O 1
ATOM 1985 N N . GLU A 1 272 ? -9.705 -7.508 8.659 1.00 97.50 272 GLU A N 1
ATOM 1986 C CA . GLU A 1 272 ? -10.416 -8.007 7.483 1.00 97.50 272 GLU A CA 1
ATOM 1987 C C . GLU A 1 272 ? -11.570 -7.077 7.097 1.00 97.50 272 GLU A C 1
ATOM 1989 O O . GLU A 1 272 ? -12.337 -6.607 7.945 1.00 97.50 272 GLU A O 1
ATOM 1994 N N . THR A 1 273 ? -11.713 -6.816 5.802 1.00 97.50 273 THR A N 1
ATOM 1995 C CA . THR A 1 273 ? -12.872 -6.113 5.258 1.00 97.50 273 THR A CA 1
ATOM 1996 C C . THR A 1 273 ? -14.090 -7.032 5.298 1.00 97.50 273 THR A C 1
ATOM 1998 O O . THR A 1 273 ? -14.123 -8.098 4.683 1.00 97.50 273 THR A O 1
ATOM 2001 N N . MET A 1 274 ? -15.116 -6.604 6.031 1.00 97.94 274 MET A N 1
ATOM 2002 C CA . MET A 1 274 ? -16.390 -7.318 6.172 1.00 97.94 274 MET A CA 1
ATOM 2003 C C . MET A 1 274 ? -17.381 -6.916 5.076 1.00 97.94 274 MET A C 1
ATOM 2005 O O . MET A 1 274 ? -18.165 -7.740 4.600 1.00 97.94 274 MET A O 1
ATOM 2009 N N . GLU A 1 275 ? -17.334 -5.643 4.682 1.00 97.62 275 GLU A N 1
ATOM 2010 C CA . GLU A 1 275 ? -18.061 -5.066 3.555 1.00 97.62 275 GLU A CA 1
ATOM 2011 C C . GLU A 1 275 ? -17.113 -4.118 2.820 1.00 97.62 275 GLU A C 1
ATOM 2013 O O . GLU A 1 275 ? -16.529 -3.243 3.459 1.00 97.62 275 GLU A O 1
ATOM 2018 N N . SER A 1 276 ? -16.971 -4.277 1.500 1.00 95.81 276 SER A N 1
ATOM 2019 C CA . SER A 1 276 ? -16.035 -3.485 0.698 1.00 95.81 276 SER A CA 1
ATOM 2020 C C . SER A 1 276 ? -16.217 -1.991 0.925 1.00 95.81 276 SER A C 1
ATOM 2022 O O . SER A 1 276 ? -17.345 -1.480 0.909 1.00 95.81 276 SER A O 1
ATOM 2024 N N . PHE A 1 277 ? -15.104 -1.283 1.097 1.00 92.50 277 PHE A N 1
ATOM 2025 C CA . PHE A 1 277 ? -15.118 0.170 1.108 1.00 92.50 277 PHE A CA 1
ATOM 2026 C C . PHE A 1 277 ? -15.546 0.676 -0.264 1.00 92.50 277 PHE A C 1
ATOM 2028 O O . PHE A 1 277 ? -15.078 0.161 -1.270 1.00 92.50 277 PHE A O 1
ATOM 2035 N N . VAL A 1 278 ? -16.449 1.657 -0.324 1.00 92.06 278 VAL A N 1
ATOM 2036 C CA . VAL A 1 278 ? -16.957 2.220 -1.585 1.00 92.06 278 VAL A CA 1
ATOM 2037 C C . VAL A 1 278 ? -16.598 3.691 -1.676 1.00 92.06 278 VAL A C 1
ATOM 2039 O O . VAL A 1 278 ? -17.179 4.521 -0.975 1.00 92.06 278 VAL A O 1
ATOM 2042 N N . ILE A 1 279 ? -15.711 4.022 -2.601 1.00 86.25 279 ILE A N 1
ATOM 2043 C CA . ILE A 1 279 ? -15.227 5.378 -2.851 1.00 86.25 279 ILE A CA 1
ATOM 2044 C C . ILE A 1 279 ? -15.930 5.937 -4.092 1.00 86.25 279 ILE A C 1
ATOM 2046 O O . ILE A 1 279 ? -16.109 5.238 -5.093 1.00 86.25 279 ILE A O 1
ATOM 2050 N N . ILE A 1 280 ? -16.370 7.196 -4.034 1.00 84.06 280 ILE A N 1
ATOM 2051 C CA . ILE A 1 280 ? -17.019 7.888 -5.157 1.00 84.06 280 ILE A CA 1
ATOM 2052 C C . ILE A 1 280 ? -16.281 9.203 -5.415 1.00 84.06 280 ILE A C 1
ATOM 2054 O O . ILE A 1 280 ? -16.348 10.121 -4.599 1.00 84.06 280 ILE A O 1
ATOM 2058 N N . GLY A 1 281 ? -15.658 9.334 -6.587 1.00 78.06 281 GLY A N 1
ATOM 2059 C CA . GLY A 1 281 ? -14.786 10.475 -6.883 1.00 78.06 281 GLY A CA 1
ATOM 2060 C C . GLY A 1 281 ? -13.499 10.456 -6.049 1.00 78.06 281 GLY A C 1
ATOM 2061 O O . GLY A 1 281 ? -12.999 9.385 -5.739 1.00 78.06 281 GLY A O 1
ATOM 2062 N N . GLU A 1 282 ? -12.981 11.636 -5.708 1.00 67.44 282 GLU A N 1
ATOM 2063 C CA . GLU A 1 282 ? -11.723 11.848 -4.959 1.00 67.44 282 GLU A CA 1
ATOM 2064 C C . GLU A 1 282 ? -11.961 12.015 -3.442 1.00 67.44 282 GLU A C 1
ATOM 2066 O O . GLU A 1 282 ? -11.330 12.843 -2.796 1.00 67.44 282 GLU A O 1
ATOM 2071 N N . GLY A 1 283 ? -12.977 11.353 -2.888 1.00 74.38 283 GLY A N 1
ATOM 2072 C CA . GLY A 1 283 ? -13.353 11.516 -1.483 1.00 74.38 283 GLY A CA 1
ATOM 2073 C C . GLY A 1 283 ? -13.105 10.262 -0.664 1.00 74.38 283 GLY A C 1
ATOM 2074 O O . GLY A 1 283 ? -12.859 9.192 -1.206 1.00 74.38 283 GLY A O 1
ATOM 2075 N N . GLU A 1 284 ? -13.292 10.396 0.641 1.00 84.81 284 GLU A N 1
ATOM 2076 C CA . GLU A 1 284 ? -13.263 9.268 1.563 1.00 84.81 284 GLU A CA 1
ATOM 2077 C C . GLU A 1 284 ? -14.328 8.210 1.239 1.00 84.81 284 GLU A C 1
ATOM 2079 O O . GLU A 1 284 ? -15.367 8.530 0.629 1.00 84.81 284 GLU A O 1
ATOM 2084 N N . PRO A 1 285 ? -14.137 6.953 1.682 1.00 89.94 285 PRO A N 1
ATOM 2085 C CA . PRO A 1 285 ? -15.143 5.921 1.517 1.00 89.94 285 PRO A CA 1
ATOM 2086 C C . PRO A 1 285 ? -16.511 6.368 2.042 1.00 89.94 285 PRO A C 1
ATOM 2088 O O . PRO A 1 285 ? -16.662 6.923 3.126 1.00 89.94 285 PRO A O 1
ATOM 2091 N N . SER A 1 286 ? -17.540 6.107 1.243 1.00 92.19 286 SER A N 1
ATOM 2092 C CA . SER A 1 286 ? -18.942 6.445 1.513 1.00 92.19 286 SER A CA 1
ATOM 2093 C C . SER A 1 286 ? -19.742 5.302 2.144 1.00 92.19 286 SER A C 1
ATOM 2095 O O . SER A 1 286 ? -20.853 5.518 2.627 1.00 92.19 286 SER A O 1
ATOM 2097 N N . ALA A 1 287 ? -19.192 4.088 2.106 1.00 96.06 287 ALA A N 1
ATOM 2098 C CA . ALA A 1 287 ? -19.699 2.875 2.737 1.00 96.06 287 ALA A CA 1
ATOM 2099 C C . ALA A 1 287 ? -18.533 1.891 2.934 1.00 96.06 287 ALA A C 1
ATOM 2101 O O . ALA A 1 287 ? -17.489 2.067 2.308 1.00 96.06 287 ALA A O 1
ATOM 2102 N N . GLY A 1 288 ? -18.723 0.873 3.774 1.00 97.12 288 GLY A N 1
ATOM 2103 C CA . GLY A 1 288 ? -17.733 -0.171 4.043 1.00 97.12 288 GLY A CA 1
ATOM 2104 C C . GLY A 1 288 ? -17.661 -0.549 5.518 1.00 97.12 288 GLY A C 1
ATOM 2105 O O . GLY A 1 288 ? -18.148 0.182 6.389 1.00 97.12 288 GLY A O 1
ATOM 2106 N N . GLN A 1 289 ? -17.057 -1.701 5.792 1.00 97.81 289 GLN A N 1
ATOM 2107 C CA . GLN A 1 289 ? -16.806 -2.189 7.142 1.00 97.81 289 GLN A CA 1
ATOM 2108 C C . GLN A 1 289 ? -15.463 -2.912 7.229 1.00 97.81 289 GLN A C 1
ATOM 2110 O O . GLN A 1 289 ? -15.191 -3.809 6.433 1.00 97.81 289 GLN A O 1
ATOM 2115 N N . LEU A 1 290 ? -14.685 -2.593 8.261 1.00 97.25 290 LEU A N 1
ATOM 2116 C CA . LEU A 1 290 ? -13.418 -3.248 8.589 1.00 97.25 290 LEU A CA 1
ATOM 2117 C C . LEU A 1 290 ? -13.486 -3.782 10.018 1.00 97.25 290 LEU A C 1
ATOM 2119 O O . LEU A 1 290 ? -13.836 -3.050 10.945 1.00 97.25 290 LEU A O 1
ATOM 2123 N N . LEU A 1 291 ? -13.162 -5.056 10.206 1.00 97.25 291 LEU A N 1
ATOM 2124 C CA . LEU A 1 291 ? -13.037 -5.662 11.524 1.00 97.25 291 LEU A CA 1
ATOM 2125 C C . LEU A 1 291 ? -11.559 -5.773 11.884 1.00 97.25 291 LEU A C 1
ATOM 2127 O O . LEU A 1 291 ? -10.815 -6.465 11.199 1.00 97.25 291 LEU A O 1
ATOM 2131 N N . ILE A 1 292 ? -11.161 -5.143 12.986 1.00 95.75 292 ILE A N 1
ATOM 2132 C CA . ILE A 1 292 ? -9.824 -5.265 13.569 1.00 95.75 292 ILE A CA 1
ATOM 2133 C C . ILE A 1 292 ? -9.945 -6.123 14.825 1.00 95.75 292 ILE A C 1
ATOM 2135 O O . ILE A 1 292 ? -10.762 -5.836 15.700 1.00 95.75 292 ILE A O 1
ATOM 2139 N N . THR A 1 293 ? -9.156 -7.187 14.919 1.00 94.44 293 THR A N 1
ATOM 2140 C CA . THR A 1 293 ? -9.228 -8.181 15.993 1.00 94.44 293 THR A CA 1
ATOM 2141 C C . THR A 1 293 ? -7.856 -8.395 16.618 1.00 94.44 293 THR A C 1
ATOM 2143 O O . THR A 1 293 ? -6.909 -8.808 15.945 1.00 94.44 293 THR A O 1
ATOM 2146 N N . ALA A 1 294 ? -7.775 -8.155 17.924 1.00 91.38 294 ALA A N 1
ATOM 2147 C CA . ALA A 1 294 ? -6.669 -8.564 18.781 1.00 91.38 294 ALA A CA 1
ATOM 2148 C C . ALA A 1 294 ? -6.969 -9.932 19.427 1.00 91.38 294 ALA A C 1
ATOM 2150 O O . ALA A 1 294 ? -7.967 -10.582 19.117 1.00 91.38 294 ALA A O 1
ATOM 2151 N N . ALA A 1 295 ? -6.122 -10.388 20.355 1.00 87.44 295 ALA A N 1
ATOM 2152 C CA . ALA A 1 295 ? -6.263 -11.718 20.959 1.00 87.44 295 ALA A CA 1
ATOM 2153 C C . ALA A 1 295 ? -7.626 -11.950 21.648 1.00 87.44 295 ALA A C 1
ATOM 2155 O O . ALA A 1 295 ? -8.236 -13.002 21.459 1.00 87.44 295 ALA A O 1
ATOM 2156 N N . ASP A 1 296 ? -8.093 -10.964 22.420 1.00 88.56 296 ASP A N 1
ATOM 2157 C CA . ASP A 1 296 ? -9.289 -11.067 23.271 1.00 88.56 296 ASP A CA 1
ATOM 2158 C C . ASP A 1 296 ? -10.261 -9.885 23.073 1.00 88.56 296 ASP A C 1
ATOM 2160 O O . ASP A 1 296 ? -11.097 -9.625 23.929 1.00 88.56 296 ASP A O 1
ATOM 2164 N N . SER A 1 297 ? -10.147 -9.133 21.974 1.00 93.12 297 SER A N 1
ATOM 2165 C CA . SER A 1 297 ? -10.979 -7.942 21.719 1.00 93.12 297 SER A CA 1
ATOM 2166 C C . SER A 1 297 ? -11.037 -7.609 20.229 1.00 93.12 297 SER A C 1
ATOM 2168 O O . SER A 1 297 ? -10.184 -8.057 19.461 1.00 93.12 297 SER A O 1
ATOM 2170 N N . SER A 1 298 ? -12.028 -6.825 19.810 1.00 95.00 298 SER A N 1
ATOM 2171 C CA . SER A 1 298 ? -12.162 -6.340 18.437 1.00 95.00 298 SER A CA 1
ATOM 2172 C C . SER A 1 298 ? -12.732 -4.923 18.374 1.00 95.00 298 SER A C 1
ATOM 2174 O O . SER A 1 298 ? -13.496 -4.500 19.241 1.00 95.00 298 SER A O 1
ATOM 2176 N N . VAL A 1 299 ? -12.434 -4.197 17.301 1.00 96.00 299 VAL A N 1
ATOM 2177 C CA . VAL A 1 299 ? -13.178 -3.001 16.897 1.00 96.00 299 VAL A CA 1
ATOM 2178 C C . VAL A 1 299 ? -13.725 -3.210 15.492 1.00 96.00 299 VAL A C 1
ATOM 2180 O O . VAL A 1 299 ? -13.013 -3.628 14.583 1.00 96.00 299 VAL A O 1
ATOM 2183 N N . LEU A 1 300 ? -15.022 -2.961 15.325 1.00 97.62 300 LEU A N 1
ATOM 2184 C CA . LEU A 1 300 ? -15.654 -2.878 14.015 1.00 97.62 300 LEU A CA 1
ATOM 2185 C C . LEU A 1 300 ? -15.728 -1.408 13.614 1.00 97.62 300 LEU A C 1
ATOM 2187 O O . LEU A 1 300 ? -16.425 -0.627 14.265 1.00 97.62 300 LEU A O 1
ATOM 2191 N N . VAL A 1 301 ? -15.042 -1.070 12.532 1.00 97.44 301 VAL A N 1
ATOM 2192 C CA . VAL A 1 301 ? -15.134 0.215 11.843 1.00 97.44 301 VAL A CA 1
ATOM 2193 C C . VAL A 1 301 ? -16.282 0.116 10.848 1.00 97.44 301 VAL A C 1
ATOM 2195 O O . VAL A 1 301 ? -16.310 -0.793 10.021 1.00 97.44 301 VAL A O 1
ATOM 2198 N N . SER A 1 302 ? -17.259 1.012 10.937 1.00 97.94 302 SER A N 1
ATOM 2199 C CA . SER A 1 302 ? -18.374 1.092 9.989 1.00 97.94 302 SER A CA 1
ATOM 2200 C C . SER A 1 302 ? -18.459 2.486 9.398 1.00 97.94 302 SER A C 1
ATOM 2202 O O . SER A 1 302 ? -18.659 3.464 10.117 1.00 97.94 302 SER A O 1
ATOM 2204 N N . VAL A 1 303 ? -18.345 2.576 8.079 1.00 96.25 303 VAL A N 1
ATOM 2205 C CA . VAL A 1 303 ? -18.480 3.845 7.367 1.00 96.25 303 VAL A CA 1
ATOM 2206 C C . VAL A 1 303 ? -19.948 4.253 7.347 1.00 96.25 303 VAL A C 1
ATOM 2208 O O . VAL A 1 303 ? -20.813 3.493 6.903 1.00 96.25 303 VAL A O 1
ATOM 2211 N N . ILE A 1 304 ? -20.233 5.459 7.832 1.00 96.75 304 ILE A N 1
ATOM 2212 C CA . ILE A 1 304 ? -21.583 6.034 7.807 1.00 96.75 304 ILE A CA 1
ATOM 2213 C C . ILE A 1 304 ? -21.794 6.777 6.487 1.00 96.75 304 ILE A C 1
ATOM 2215 O O . ILE A 1 304 ? -22.831 6.620 5.838 1.00 96.75 304 ILE A O 1
ATOM 2219 N N . ASP A 1 305 ? -20.817 7.606 6.125 1.00 94.12 305 ASP A N 1
ATOM 2220 C CA . ASP A 1 305 ? -20.739 8.376 4.890 1.00 94.12 305 ASP A CA 1
ATOM 2221 C C . ASP A 1 305 ? -19.281 8.799 4.630 1.00 94.12 305 ASP A C 1
ATOM 2223 O O . ASP A 1 305 ? -18.368 8.423 5.361 1.00 94.12 305 ASP A O 1
ATOM 2227 N N . ASN A 1 306 ? -19.061 9.616 3.600 1.00 87.94 306 ASN A N 1
ATOM 2228 C CA . ASN A 1 306 ? -17.740 10.115 3.212 1.00 87.94 306 ASN A CA 1
ATOM 2229 C C . ASN A 1 306 ? -17.158 11.177 4.171 1.00 87.94 306 ASN A C 1
ATOM 2231 O O . ASN A 1 306 ? -16.280 11.940 3.781 1.00 87.94 306 ASN A O 1
ATOM 2235 N N . ILE A 1 307 ? -17.708 11.311 5.379 1.00 90.56 307 ILE A N 1
ATOM 2236 C CA . ILE A 1 307 ? -17.245 12.233 6.421 1.00 90.56 307 ILE A CA 1
ATOM 2237 C C . ILE A 1 307 ? -17.073 11.483 7.743 1.00 90.56 307 ILE A C 1
ATOM 2239 O O . ILE A 1 307 ? -16.129 11.759 8.475 1.00 90.56 307 ILE A O 1
ATOM 2243 N N . SER A 1 308 ? -18.000 10.586 8.083 1.00 93.62 308 SER A N 1
ATOM 2244 C CA . SER A 1 308 ? -18.116 9.998 9.419 1.00 93.62 308 SER A CA 1
ATOM 2245 C C . SER A 1 308 ? -18.028 8.474 9.443 1.00 93.62 308 SER A C 1
ATOM 2247 O O . SER A 1 308 ? -18.555 7.771 8.576 1.00 93.62 308 SER A O 1
ATOM 2249 N N . LEU A 1 309 ? -17.462 7.980 10.541 1.00 96.38 309 LEU A N 1
ATOM 2250 C CA . LEU A 1 309 ? -17.285 6.572 10.886 1.00 96.38 309 LEU A CA 1
ATOM 2251 C C . LEU A 1 309 ? -17.957 6.290 12.221 1.00 96.38 309 LEU A C 1
ATOM 2253 O O . LEU A 1 309 ? -18.071 7.170 13.076 1.00 96.38 309 LEU A O 1
ATOM 2257 N N . GLU A 1 310 ? -18.337 5.040 12.430 1.00 97.75 310 GLU A N 1
ATOM 2258 C CA . GLU A 1 310 ? -18.681 4.494 13.734 1.00 97.75 310 GLU A CA 1
ATOM 2259 C C . GLU A 1 310 ? -17.641 3.440 14.127 1.00 97.75 310 GLU A C 1
ATOM 2261 O O . GLU A 1 310 ? -17.413 2.485 13.383 1.00 97.75 310 GLU A O 1
ATOM 2266 N N . LEU A 1 311 ? -17.042 3.594 15.308 1.00 97.44 311 LEU A N 1
ATOM 2267 C CA . LEU A 1 311 ? -16.202 2.577 15.935 1.00 97.44 311 LEU A CA 1
ATOM 2268 C C . LEU A 1 311 ? -17.014 1.847 16.999 1.00 97.44 311 LEU A C 1
ATOM 2270 O O . LEU A 1 311 ? -17.498 2.462 17.951 1.00 97.44 311 LEU A O 1
ATOM 2274 N N . SER A 1 312 ? -17.154 0.533 16.843 1.00 97.31 312 SER A N 1
ATOM 2275 C CA . SER A 1 312 ? -17.840 -0.343 17.795 1.00 97.31 312 SER A CA 1
ATOM 2276 C C . SER A 1 312 ? -16.859 -1.324 18.432 1.00 97.31 312 SER A C 1
ATOM 2278 O O . SER A 1 312 ? -16.426 -2.280 17.787 1.00 97.31 312 SER A O 1
ATOM 2280 N N . VAL A 1 313 ? -16.535 -1.119 19.708 1.00 96.06 313 VAL A N 1
ATOM 2281 C CA . VAL A 1 313 ? -15.536 -1.910 20.440 1.00 96.06 313 VAL A CA 1
ATOM 2282 C C . VAL A 1 313 ? -16.201 -3.060 21.190 1.00 96.06 313 VAL A C 1
ATOM 2284 O O . VAL A 1 313 ? -17.212 -2.876 21.871 1.00 96.06 313 VAL A O 1
ATOM 2287 N N . ASP A 1 314 ? -15.609 -4.236 21.043 1.00 95.12 314 ASP A N 1
ATOM 2288 C CA . ASP A 1 314 ? -15.861 -5.459 21.800 1.00 95.12 314 ASP A CA 1
ATOM 2289 C C . ASP A 1 314 ? -14.583 -5.771 22.592 1.00 95.12 314 ASP A C 1
ATOM 2291 O O . ASP A 1 314 ? -13.557 -6.149 22.029 1.00 95.12 314 ASP A O 1
ATOM 2295 N N . THR A 1 315 ? -14.611 -5.520 23.892 1.00 91.81 315 THR A N 1
ATOM 2296 C CA . THR A 1 315 ? -13.435 -5.560 24.775 1.00 91.81 315 THR A CA 1
ATOM 2297 C C . THR A 1 315 ? -13.108 -6.954 25.305 1.00 91.81 315 THR A C 1
ATOM 2299 O O . THR A 1 315 ? -12.027 -7.133 25.871 1.00 91.81 315 THR A O 1
ATOM 2302 N N . ASP A 1 316 ? -14.018 -7.922 25.161 1.00 89.38 316 ASP A N 1
ATOM 2303 C CA . ASP A 1 316 ? -13.824 -9.310 25.606 1.00 89.38 316 ASP A CA 1
ATOM 2304 C C . ASP A 1 316 ? -14.117 -10.372 24.526 1.00 89.38 316 ASP A C 1
ATOM 2306 O O . ASP A 1 316 ? -14.038 -11.579 24.793 1.00 89.38 316 ASP A O 1
ATOM 2310 N N . ASN A 1 317 ? -14.375 -9.918 23.298 1.00 87.25 317 ASN A N 1
ATOM 2311 C CA . ASN A 1 317 ? -14.641 -10.703 22.098 1.00 87.25 317 ASN A CA 1
ATOM 2312 C C . ASN A 1 317 ? -15.803 -11.696 22.273 1.00 87.25 317 ASN A C 1
ATOM 2314 O O . ASN A 1 317 ? -15.774 -12.813 21.739 1.00 87.25 317 ASN A O 1
ATOM 2318 N N . ASP A 1 318 ? -16.822 -11.326 23.055 1.00 88.50 318 ASP A N 1
ATOM 2319 C CA . ASP A 1 318 ? -18.011 -12.153 23.283 1.00 88.50 318 ASP A CA 1
ATOM 2320 C C . ASP A 1 318 ? -19.108 -11.952 22.213 1.00 88.50 318 ASP A C 1
ATOM 2322 O O . ASP A 1 318 ? -20.112 -12.684 22.186 1.00 88.50 318 ASP A O 1
ATOM 2326 N N . GLY A 1 319 ? -18.882 -11.017 21.283 1.00 86.94 319 GLY A N 1
ATOM 2327 C CA . GLY A 1 319 ? -19.790 -10.637 20.206 1.00 86.94 319 GLY A CA 1
ATOM 2328 C C . GLY A 1 319 ? -20.784 -9.539 20.593 1.00 86.94 319 GLY A C 1
ATOM 2329 O O . GLY A 1 319 ? -21.658 -9.199 19.784 1.00 86.94 319 GLY A O 1
ATOM 2330 N N . VAL A 1 320 ? -20.698 -8.995 21.806 1.00 90.06 320 VAL A N 1
ATOM 2331 C CA . VAL A 1 320 ? -21.423 -7.807 22.258 1.00 90.06 320 VAL A CA 1
ATOM 2332 C C . VAL A 1 320 ? -20.496 -6.596 22.149 1.00 90.06 320 VAL A C 1
ATOM 2334 O O . VAL A 1 320 ? -19.304 -6.666 22.383 1.00 90.06 320 VAL A O 1
ATOM 2337 N N . ARG A 1 321 ? -21.042 -5.456 21.711 1.00 90.88 321 ARG A N 1
ATOM 2338 C CA . ARG A 1 321 ? -20.290 -4.196 21.650 1.00 90.88 321 ARG A CA 1
ATOM 2339 C C . ARG A 1 321 ? -20.536 -3.419 22.941 1.00 90.88 321 ARG A C 1
ATOM 2341 O O . ARG A 1 321 ? -21.686 -3.059 23.220 1.00 90.88 321 ARG A O 1
ATOM 2348 N N . GLU A 1 322 ? -19.494 -3.158 23.729 1.00 91.38 322 GLU A N 1
ATOM 2349 C CA . GLU A 1 322 ? -19.610 -2.398 24.985 1.00 91.38 322 GLU A CA 1
ATOM 2350 C C . GLU A 1 322 ? -19.638 -0.894 24.745 1.00 91.38 322 GLU A C 1
ATOM 2352 O O . GLU A 1 322 ? -20.268 -0.153 25.510 1.00 91.38 322 GLU A O 1
ATOM 2357 N N . SER A 1 323 ? -18.942 -0.434 23.706 1.00 91.94 323 SER A N 1
ATOM 2358 C CA . SER A 1 323 ? -18.867 0.975 23.356 1.00 91.94 323 SER A CA 1
ATOM 2359 C C . SER A 1 323 ? -19.020 1.183 21.858 1.00 91.94 323 SER A C 1
ATOM 2361 O O . SER A 1 323 ? -18.555 0.400 21.033 1.00 91.94 323 SER A O 1
ATOM 2363 N N . THR A 1 324 ? -19.710 2.269 21.531 1.00 94.75 324 THR A N 1
ATOM 2364 C CA . THR A 1 324 ? -19.903 2.736 20.167 1.00 94.75 324 THR A CA 1
ATOM 2365 C C . THR A 1 324 ? -19.784 4.249 20.179 1.00 94.75 324 THR A C 1
ATOM 2367 O O . THR A 1 324 ? -20.428 4.913 21.002 1.00 94.75 324 THR A O 1
ATOM 2370 N N . PHE A 1 325 ? -18.953 4.796 19.304 1.00 96.06 325 PHE A N 1
ATOM 2371 C CA . PHE A 1 325 ? -18.779 6.235 19.160 1.00 96.06 325 PHE A CA 1
ATOM 2372 C C . PHE A 1 325 ? -18.440 6.593 17.718 1.00 96.06 325 PHE A C 1
ATOM 2374 O O . PHE A 1 325 ? -17.910 5.775 16.969 1.00 96.06 325 PHE A O 1
ATOM 2381 N N . ASN A 1 326 ? -18.773 7.826 17.342 1.00 96.12 326 ASN A N 1
ATOM 2382 C CA . ASN A 1 326 ? -18.532 8.319 15.999 1.00 96.12 326 ASN A CA 1
ATOM 2383 C C . ASN A 1 326 ? -17.291 9.196 15.986 1.00 96.12 326 ASN A C 1
ATOM 2385 O O . ASN A 1 326 ? -17.111 10.021 16.885 1.00 96.12 326 ASN A O 1
ATOM 2389 N N . ILE A 1 327 ? -16.519 9.043 14.924 1.00 94.69 327 ILE A N 1
ATOM 2390 C CA . ILE A 1 327 ? -15.386 9.889 14.564 1.00 94.69 327 ILE A CA 1
ATOM 2391 C C . ILE A 1 327 ? -15.558 10.327 13.108 1.00 94.69 327 ILE A C 1
ATOM 2393 O O . ILE A 1 327 ? -16.488 9.889 12.421 1.00 94.69 327 ILE A O 1
ATOM 2397 N N . THR A 1 328 ? -14.689 11.204 12.640 1.00 92.69 328 THR A N 1
ATOM 2398 C CA . THR A 1 328 ? -14.593 11.588 11.233 1.00 92.69 328 THR A CA 1
ATOM 2399 C C . THR A 1 328 ? -13.346 10.994 10.591 1.00 92.69 328 THR A C 1
ATOM 2401 O O . THR A 1 328 ? -12.433 10.580 11.299 1.00 92.69 328 THR A O 1
ATOM 2404 N N . TRP A 1 329 ? -13.302 10.950 9.258 1.00 86.44 329 TRP A N 1
ATOM 2405 C CA . TRP A 1 329 ? -12.069 10.613 8.534 1.00 86.44 329 TRP A CA 1
ATOM 2406 C C . TRP A 1 329 ? -10.929 11.588 8.879 1.00 86.44 329 TRP A C 1
ATOM 2408 O O . TRP A 1 329 ? -9.809 11.157 9.106 1.00 86.44 329 TRP A O 1
ATOM 2418 N N . GLU A 1 330 ? -11.246 12.877 9.056 1.00 85.94 330 GLU A N 1
ATOM 2419 C CA . GLU A 1 330 ? -10.294 13.915 9.493 1.00 85.94 330 GLU A CA 1
ATOM 2420 C C . GLU A 1 330 ? -9.741 13.651 10.908 1.00 85.94 330 GLU A C 1
ATOM 2422 O O . GLU A 1 330 ? -8.617 14.032 11.212 1.00 85.94 330 GLU A O 1
ATOM 2427 N N . ASP A 1 331 ? -10.493 12.965 11.780 1.00 86.50 331 ASP A N 1
ATOM 2428 C CA . ASP A 1 331 ? -10.001 12.591 13.114 1.00 86.50 331 ASP A CA 1
ATOM 2429 C C . ASP A 1 331 ? -8.991 11.426 13.077 1.00 86.50 331 ASP A C 1
ATOM 2431 O O . ASP A 1 331 ? -8.341 11.175 14.094 1.00 86.50 331 ASP A O 1
ATOM 2435 N N . LEU A 1 332 ? -8.899 10.686 11.963 1.00 79.25 332 LEU A N 1
ATOM 2436 C CA . LEU A 1 332 ? -7.936 9.595 11.779 1.00 79.25 332 LEU A CA 1
ATOM 2437 C C . LEU A 1 332 ? -6.607 10.052 11.168 1.00 79.25 332 LEU A C 1
ATOM 2439 O O . LEU A 1 332 ? -5.712 9.226 11.105 1.00 79.25 332 LEU A O 1
ATOM 2443 N N . ASP A 1 333 ? -6.475 11.311 10.731 1.00 73.00 333 ASP A N 1
ATOM 2444 C CA . ASP A 1 333 ? -5.211 11.892 10.230 1.00 73.00 333 ASP A CA 1
ATOM 2445 C C . ASP A 1 333 ? -4.457 10.959 9.252 1.00 73.00 333 ASP A C 1
ATOM 2447 O O . ASP A 1 333 ? -3.258 10.714 9.395 1.00 73.00 333 ASP A O 1
ATOM 2451 N N . LEU A 1 334 ? -5.205 10.365 8.309 1.00 60.25 334 LEU A N 1
ATOM 2452 C CA . LEU A 1 334 ? -4.704 9.436 7.290 1.00 60.25 334 LEU A CA 1
ATOM 2453 C C . LEU A 1 334 ? -4.046 10.228 6.145 1.00 60.25 334 LEU A C 1
ATOM 2455 O O . LEU A 1 334 ? -4.579 10.257 5.037 1.00 60.25 334 LEU A O 1
ATOM 2459 N N . ASP A 1 335 ? -2.927 10.894 6.432 1.00 53.00 335 ASP A N 1
ATOM 2460 C CA . ASP A 1 335 ? -2.146 11.696 5.471 1.00 53.00 335 ASP A CA 1
ATOM 2461 C C . ASP A 1 335 ? -0.767 11.091 5.164 1.00 53.00 335 ASP A C 1
ATOM 2463 O O . ASP A 1 335 ? -0.128 10.520 6.080 1.00 53.00 335 ASP A O 1
#

Radius of gyration: 20.86 Å; chains: 1; bounding box: 48×37×59 Å

Foldseek 3Di:
DCQLVVLVVVLQLCLLPLLPDDDDDDDPDDPPDDQPAQAFDDPVCLLVVVLLVVSVQPSNDDVLSVCVSLVHDDDPLSVVVPPVPDPPDDPVVVVVPPPPPDQDDDDWDWDKDAAVHFIKIKTKDPPPSPPDDAFFIKIKMATDQHAHVVVQKTKGFIKIKGRWHKDDCSSVLDPFIKTKIKMATDFIWMAGNVRWIKTKGAMKMWIWGDHHSFKIKIKIFGQKMWMATPNKIKMWHRKMWIKIAGNVQQKMWIWIWTWMDTVSNVAIKTKGWPFIFMDHGPFAGAFTWMWIDDPQWIWIWTHPGRFKIKIFIGRGPPPDTPDIDMDTPVSSVSD